Protein AF-0000000084367483 (afdb_homodimer)

Organism: Wickerhamomyces anomalus (strain ATCC 58044 / CBS 1984 / NCYC 433 / NRRL Y-366-8) (NCBI:txid683960)

Foldseek 3Di:
DDLVVVVQLQVQLVVCCCVVPNQFWKWKWKAFPVGRTSDIDIPNDDDPVQVQVQQQQQQQCQVVVAFLQVVLVVCVVVVHDCVNVVHDCSRHDSAGFKGFDDDPPGRVHGGMIIGMDRDGRVVNNVSNVVSND/DDLVVVVQLQVQLVVCCCVVPNQFWKWKWKAFPVGRTSDIDIPNDDDPVQVQVQQQQQQQCQVVVAFLQVVLVVCVVVVHDCVNVVHDCSRHDSAGFKGFDDDPPGRVHGGMIIGMDRDHRVVNNVSNVVSND

Solvent-accessible surface area (backbone atoms only — not comparable to full-atom values): 13568 Å² total; per-residue (Å²): 134,49,34,63,52,43,44,53,42,49,52,4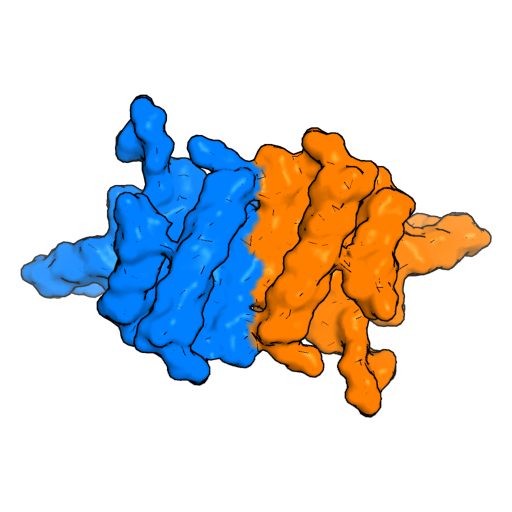6,31,50,50,50,43,53,70,76,42,65,91,45,36,33,38,41,37,31,30,34,73,89,65,50,70,37,25,32,41,36,38,70,55,87,55,74,66,52,57,54,49,45,48,13,16,42,44,29,15,66,74,65,74,36,31,7,34,60,53,25,50,53,32,54,75,70,73,48,54,55,65,77,70,71,41,56,73,90,49,32,50,50,53,24,8,13,34,64,36,59,40,91,94,39,72,90,43,68,54,28,31,39,29,26,39,71,59,56,34,71,55,16,31,48,42,45,50,62,43,74,102,133,48,32,63,52,44,45,54,42,48,51,47,31,48,49,48,43,55,71,75,42,64,91,44,38,33,40,40,38,32,29,35,73,87,65,50,71,38,25,32,41,37,38,70,54,86,56,74,66,51,59,54,51,46,48,13,17,42,44,29,15,67,75,66,74,35,30,6,35,59,53,24,51,52,30,52,74,69,74,48,54,56,65,78,71,72,40,57,73,89,49,34,48,48,52,24,8,12,35,64,36,58,40,90,93,40,71,89,43,68,53,28,31,42,29,27,40,71,61,56,35,70,57,16,31,49,44,45,51,62,44,74,102

Radius of gyration: 19.31 Å; Cα contacts (8 Å, |Δi|>4): 585; chains: 2; bounding box: 48×61×49 Å

pLDDT: mean 95.66, std 3.51, range [83.81, 98.88]

InterPro domains:
  IPR005624 Corrinoid adenosyltransferase PduO/GlcC-like [PF03928] (1-133)
  IPR010371 YBR137W-like [PTHR28255] (1-129)
  IPR038084 Corrinoid adenosyltransferase PduO/GlcC-like superfamily [G3DSA:3.30.450.150] (1-133)
  IPR038084 Corrinoid adenosyltransferase PduO/GlcC-like superfamily [SSF143744] (1-133)

Secondary structure (DSSP, 8-state):
--HHHHHHHHHHHHHHHHHHSTT--EEEEEEETTS-EEEEEEES---HHHHHHHHHHHHHHHHHTS-HHHHHHHHHHTT--TGGGT--TTT---SS-EEEE--TT-TTS--EEEEEESS-HHHHHHHHHHHH-/--HHHHHHHHHHHHHHHHHHSTT--EEEEEEETTS-EEEEEEES---HHHHHHHHHHHHHHHHHTS-HHHHHHHHHHTT--TGGGT--TTT---SS-EEEE--TT-TTS--EEEEEESS-HHHHHHHHHHHH-

Nearest PDB structures (foldseek):
  4clc-assembly1_D-2  TM=9.481E-01  e=5.138E-13  Saccharomyces cerevisiae
  4clc-assembly1_C-2  TM=9.482E-01  e=5.498E-13  Saccharomyces cerevisiae
  4clc-assembly1_E-2  TM=9.392E-01  e=3.918E-13  Saccharomyces cerevisiae
  4clc-assembly1_A-2  TM=9.469E-01  e=4.807E-12  Saccharomyces cerevisiae
  4clc-assembly1_B-2  TM=9.319E-01  e=6.304E-12  Saccharomyces cerevisiae

Structure (mmCIF, N/CA/C/O backbone):
data_AF-0000000084367483-model_v1
#
loop_
_entity.id
_entity.type
_entity.pdbx_description
1 polymer 'Uncharacterized protein'
#
loop_
_atom_site.group_PDB
_atom_site.id
_atom_site.type_symbol
_atom_site.label_atom_id
_atom_site.label_alt_id
_atom_site.label_comp_id
_atom_site.label_asym_id
_atom_site.label_entity_id
_atom_site.label_seq_id
_atom_site.pdbx_PDB_ins_code
_atom_site.Cartn_x
_atom_site.Cartn_y
_atom_site.Cartn_z
_atom_site.occupancy
_atom_site.B_iso_or_equiv
_atom_site.auth_seq_id
_atom_site.auth_comp_id
_atom_site.auth_asym_id
_atom_site.auth_atom_id
_atom_site.pdbx_PDB_model_num
ATOM 1 N N . PHE A 1 1 ? -15.945 7.816 -5.352 1 91.69 1 PHE A N 1
ATOM 2 C CA . PHE A 1 1 ? -14.57 7.434 -5.047 1 91.69 1 PHE A CA 1
ATOM 3 C C . PHE A 1 1 ? -14.312 5.984 -5.441 1 91.69 1 PHE A C 1
ATOM 5 O O . PHE A 1 1 ? -15.055 5.086 -5.051 1 91.69 1 PHE A O 1
ATOM 12 N N . SER A 1 2 ? -13.359 5.762 -6.32 1 94.56 2 SER A N 1
ATOM 13 C CA . SER A 1 2 ? -13.039 4.457 -6.887 1 94.56 2 SER A CA 1
ATOM 14 C C . SER A 1 2 ? -11.547 4.156 -6.789 1 94.56 2 SER A C 1
ATOM 16 O O . SER A 1 2 ? -10.758 5.027 -6.418 1 94.56 2 SER A O 1
ATOM 18 N N . CYS A 1 3 ? -11.18 2.908 -7.125 1 96.88 3 CYS A N 1
ATOM 19 C CA . CYS A 1 3 ? -9.773 2.523 -7.18 1 96.88 3 CYS A CA 1
ATOM 20 C C . CYS A 1 3 ? -9.016 3.385 -8.18 1 96.88 3 CYS A C 1
ATOM 22 O O . CYS A 1 3 ? -7.867 3.76 -7.938 1 96.88 3 CYS A O 1
ATOM 24 N N . ASP A 1 4 ? -9.688 3.682 -9.242 1 96.88 4 ASP A N 1
ATOM 25 C CA . ASP A 1 4 ? -9.062 4.527 -10.258 1 96.88 4 ASP A CA 1
ATOM 26 C C . ASP A 1 4 ? -8.812 5.934 -9.719 1 96.88 4 ASP A C 1
ATOM 28 O O . ASP A 1 4 ? -7.758 6.52 -9.969 1 96.88 4 ASP A O 1
ATOM 32 N N . THR A 1 5 ? -9.82 6.465 -9 1 96.62 5 THR A N 1
ATOM 33 C CA . THR A 1 5 ? -9.656 7.781 -8.398 1 96.62 5 THR A CA 1
ATOM 34 C C . THR A 1 5 ? -8.508 7.781 -7.395 1 96.62 5 THR A C 1
ATOM 36 O O . THR A 1 5 ? -7.715 8.719 -7.355 1 96.62 5 THR A O 1
ATOM 39 N N . ALA A 1 6 ? -8.445 6.73 -6.613 1 98 6 ALA A N 1
ATOM 40 C CA . ALA A 1 6 ? -7.359 6.617 -5.641 1 98 6 ALA A CA 1
ATOM 41 C C . ALA A 1 6 ? -6 6.617 -6.332 1 98 6 ALA A C 1
ATOM 43 O O . ALA A 1 6 ? -5.059 7.266 -5.867 1 98 6 ALA A O 1
ATOM 44 N N . PHE A 1 7 ? -5.918 5.914 -7.445 1 98.62 7 PHE A N 1
ATOM 45 C CA . PHE A 1 7 ? -4.668 5.82 -8.195 1 98.62 7 PHE A CA 1
ATOM 46 C C . PHE A 1 7 ? -4.262 7.184 -8.742 1 98.62 7 PHE A C 1
ATOM 48 O O . PHE A 1 7 ? -3.123 7.617 -8.562 1 98.62 7 PHE A O 1
ATOM 55 N N . LYS A 1 8 ? -5.176 7.871 -9.336 1 98.31 8 LYS A N 1
ATOM 56 C CA . LYS A 1 8 ? -4.906 9.188 -9.906 1 98.31 8 LYS A CA 1
ATOM 57 C C . LYS A 1 8 ? -4.52 10.188 -8.82 1 98.31 8 LYS A C 1
ATOM 59 O O . LYS A 1 8 ? -3.588 10.977 -8.992 1 98.31 8 LYS A O 1
ATOM 64 N N . LEU A 1 9 ? -5.262 10.156 -7.746 1 98.19 9 LEU A N 1
ATOM 65 C CA . LEU A 1 9 ? -4.984 11.031 -6.617 1 98.19 9 LEU A CA 1
ATOM 66 C C . LEU A 1 9 ? -3.592 10.766 -6.051 1 98.19 9 LEU A C 1
ATOM 68 O O . LEU A 1 9 ? -2.842 11.695 -5.766 1 98.19 9 LEU A O 1
ATOM 72 N N . GLY A 1 10 ? -3.26 9.477 -5.832 1 98.69 10 GLY A N 1
ATOM 73 C CA . GLY A 1 10 ? -1.942 9.109 -5.344 1 98.69 10 GLY A CA 1
ATOM 74 C C . GLY A 1 10 ? -0.816 9.562 -6.254 1 98.69 10 GLY A C 1
ATOM 75 O O . GLY A 1 10 ? 0.212 10.047 -5.781 1 98.69 10 GLY A O 1
ATOM 76 N N . LEU A 1 11 ? -1.038 9.391 -7.582 1 98.75 11 LEU A N 1
ATOM 77 C CA . LEU A 1 11 ? -0.034 9.828 -8.547 1 98.75 11 LEU A CA 1
ATOM 78 C C . LEU A 1 11 ? 0.151 11.344 -8.484 1 98.75 11 LEU A C 1
ATOM 80 O O . LEU A 1 11 ? 1.271 11.836 -8.625 1 98.75 11 LEU A O 1
ATOM 84 N N . LYS A 1 12 ? -0.947 12.008 -8.336 1 98.69 12 LYS A N 1
ATOM 85 C CA . LYS A 1 12 ? -0.872 13.461 -8.211 1 98.69 12 LYS A CA 1
ATOM 86 C C . LYS A 1 12 ? -0.048 13.867 -6.992 1 98.69 12 LYS A C 1
ATOM 88 O O . LYS A 1 12 ? 0.831 14.727 -7.086 1 98.69 12 LYS A O 1
ATOM 93 N N . ALA A 1 13 ? -0.311 13.281 -5.855 1 98.81 13 ALA A N 1
ATOM 94 C CA . ALA A 1 13 ? 0.45 13.562 -4.641 1 98.81 13 ALA A CA 1
ATOM 95 C C . ALA A 1 13 ? 1.928 13.234 -4.828 1 98.81 13 ALA A C 1
ATOM 97 O O . ALA A 1 13 ? 2.799 13.984 -4.379 1 98.81 13 ALA A O 1
ATOM 98 N N . ARG A 1 14 ? 2.154 12.078 -5.465 1 98.81 14 ARG A N 1
ATOM 99 C CA . ARG A 1 14 ? 3.533 11.672 -5.727 1 98.81 14 ARG A CA 1
ATOM 100 C C . ARG A 1 14 ? 4.258 12.711 -6.578 1 98.81 14 ARG A C 1
ATOM 102 O O . ARG A 1 14 ? 5.406 13.055 -6.297 1 98.81 14 ARG A O 1
ATOM 109 N N . GLU A 1 15 ? 3.586 13.18 -7.574 1 98.56 15 GLU A N 1
ATOM 110 C CA . GLU A 1 15 ? 4.172 14.18 -8.461 1 98.56 15 GLU A CA 1
ATOM 111 C C . GLU A 1 15 ? 4.516 15.461 -7.691 1 98.56 15 GLU A C 1
ATOM 113 O O . GLU A 1 15 ? 5.578 16.047 -7.895 1 98.56 15 GLU A O 1
ATOM 118 N N . ILE A 1 16 ? 3.645 15.914 -6.84 1 98.69 16 ILE A N 1
ATOM 119 C CA . ILE A 1 16 ? 3.885 17.094 -6.02 1 98.69 16 ILE A CA 1
ATOM 120 C C . ILE A 1 16 ? 5.113 16.875 -5.141 1 98.69 16 ILE A C 1
ATOM 122 O O . ILE A 1 16 ? 5.992 17.734 -5.059 1 98.69 16 ILE A O 1
ATOM 126 N N . ALA A 1 17 ? 5.152 15.703 -4.508 1 98.62 17 ALA A N 1
ATOM 127 C CA . ALA A 1 17 ? 6.281 15.383 -3.637 1 98.62 17 ALA A CA 1
ATOM 128 C C . ALA A 1 17 ? 7.594 15.383 -4.418 1 98.62 17 ALA A C 1
ATOM 130 O O . ALA A 1 17 ? 8.594 15.93 -3.951 1 98.62 17 ALA A O 1
ATOM 131 N N . GLU A 1 18 ? 7.547 14.789 -5.586 1 98 18 GLU A N 1
ATOM 132 C CA . GLU A 1 18 ? 8.742 14.688 -6.418 1 98 18 GLU A CA 1
ATOM 133 C C . GLU A 1 18 ? 9.227 16.062 -6.871 1 98 18 GLU A C 1
ATOM 135 O O . GLU A 1 18 ? 10.43 16.312 -6.93 1 98 18 GLU A O 1
ATOM 140 N N . THR A 1 19 ? 8.32 16.906 -7.215 1 98.31 19 THR A N 1
ATOM 141 C CA . THR A 1 19 ? 8.641 18.203 -7.789 1 98.31 19 THR A CA 1
ATOM 142 C C . THR A 1 19 ? 9.039 19.203 -6.699 1 98.31 19 THR A C 1
ATOM 144 O O . THR A 1 19 ? 10.023 19.922 -6.848 1 98.31 19 THR A O 1
ATOM 147 N N . GLU A 1 20 ? 8.391 19.219 -5.578 1 98.25 20 GLU A N 1
ATOM 148 C CA . GLU A 1 20 ? 8.57 20.266 -4.582 1 98.25 20 GLU A CA 1
ATOM 149 C C . GLU A 1 20 ? 9.547 19.828 -3.49 1 98.25 20 GLU A C 1
ATOM 151 O O . GLU A 1 20 ? 10.117 20.672 -2.795 1 98.25 20 GLU A O 1
ATOM 156 N N . PHE A 1 21 ? 9.695 18.578 -3.273 1 97.88 21 PHE A N 1
ATOM 157 C CA . PHE A 1 21 ? 10.594 18.062 -2.244 1 97.88 21 PHE A CA 1
ATOM 158 C C . PHE A 1 21 ? 11.531 17.016 -2.82 1 97.88 21 PHE A C 1
ATOM 160 O O . PHE A 1 21 ? 11.57 15.883 -2.332 1 97.88 21 PHE A O 1
ATOM 167 N N . PRO A 1 22 ? 12.305 17.453 -3.811 1 96.44 22 PRO A N 1
ATOM 168 C CA . PRO A 1 22 ? 13.18 16.484 -4.492 1 96.44 22 PRO A CA 1
ATOM 169 C C . PRO A 1 22 ? 14.18 15.828 -3.545 1 96.44 22 PRO A C 1
ATOM 171 O O . PRO A 1 22 ? 14.719 16.484 -2.656 1 96.44 22 PRO A O 1
ATOM 174 N N . SER A 1 23 ? 14.383 14.539 -3.623 1 96.5 23 SER A N 1
ATOM 175 C CA . SER A 1 23 ? 15.383 13.719 -2.951 1 96.5 23 SER A CA 1
ATOM 176 C C . SER A 1 23 ? 15.008 13.469 -1.495 1 96.5 23 SER A C 1
ATOM 178 O O . SER A 1 23 ? 15.82 12.961 -0.718 1 96.5 23 SER A O 1
ATOM 180 N N . ARG A 1 24 ? 13.773 13.914 -1.12 1 97.62 24 ARG A N 1
ATOM 181 C CA . ARG A 1 24 ? 13.336 13.68 0.251 1 97.62 24 ARG A CA 1
ATOM 182 C C . ARG A 1 24 ? 12.523 12.391 0.352 1 97.62 24 ARG A C 1
ATOM 184 O O . ARG A 1 24 ? 11.727 12.078 -0.535 1 97.62 24 ARG A O 1
ATOM 191 N N . PRO A 1 25 ? 12.758 11.641 1.413 1 98.06 25 PRO A N 1
ATOM 192 C CA . PRO A 1 25 ? 11.906 10.469 1.621 1 98.06 25 PRO A CA 1
ATOM 193 C C . PRO A 1 25 ? 10.453 10.836 1.898 1 98.06 25 PRO A C 1
ATOM 195 O O . PRO A 1 25 ? 10.172 11.648 2.777 1 98.06 25 PRO A O 1
ATOM 198 N N . VAL A 1 26 ? 9.516 10.242 1.111 1 98.5 26 VAL A N 1
ATOM 199 C CA . VAL A 1 26 ? 8.094 10.5 1.28 1 98.5 26 VAL A CA 1
ATOM 200 C C . VAL A 1 26 ? 7.305 9.211 1.083 1 98.5 26 VAL A C 1
ATOM 202 O O . VAL A 1 26 ? 7.547 8.469 0.125 1 98.5 26 VAL A O 1
ATOM 205 N N . VAL A 1 27 ? 6.438 8.922 2.008 1 98.69 27 VAL A N 1
ATOM 206 C CA . VAL A 1 27 ? 5.477 7.836 1.866 1 98.69 27 VAL A CA 1
ATOM 207 C C . VAL A 1 27 ? 4.086 8.406 1.595 1 98.69 27 VAL A C 1
ATOM 209 O O . VAL A 1 27 ? 3.645 9.328 2.279 1 98.69 27 VAL A O 1
ATOM 212 N N . ILE A 1 28 ? 3.412 7.91 0.559 1 98.88 28 ILE A N 1
ATOM 213 C CA . ILE A 1 28 ? 2.037 8.281 0.251 1 98.88 28 ILE A CA 1
ATOM 214 C C . ILE A 1 28 ? 1.146 7.043 0.281 1 98.88 28 ILE A C 1
ATOM 216 O O . ILE A 1 28 ? 1.43 6.051 -0.393 1 98.88 28 ILE A O 1
ATOM 220 N N . ASP A 1 29 ? 0.136 7.148 1.027 1 98.88 29 ASP A N 1
ATOM 221 C CA . ASP A 1 29 ? -0.747 6.016 1.284 1 98.88 29 ASP A CA 1
ATOM 222 C C . ASP A 1 29 ? -2.213 6.426 1.187 1 98.88 29 ASP A C 1
ATOM 224 O O . ASP A 1 29 ? -2.6 7.488 1.679 1 98.88 29 ASP A O 1
ATOM 228 N N . ILE A 1 30 ? -2.992 5.656 0.49 1 98.75 30 ILE A N 1
ATOM 229 C CA . ILE A 1 30 ? -4.438 5.852 0.495 1 98.75 30 ILE A CA 1
ATOM 230 C C . ILE A 1 30 ? -5.133 4.566 0.936 1 98.75 30 ILE A C 1
ATOM 232 O O . ILE A 1 30 ? -5.055 3.545 0.251 1 98.75 30 ILE A O 1
ATOM 236 N N . THR A 1 31 ? -5.824 4.637 2.033 1 98.12 31 THR A N 1
ATOM 237 C CA . THR A 1 31 ? -6.457 3.471 2.643 1 98.12 31 THR A CA 1
ATOM 238 C C . THR A 1 31 ? -7.918 3.758 2.973 1 98.12 31 THR A C 1
ATOM 240 O O . THR A 1 31 ? -8.242 4.832 3.482 1 98.12 31 THR A O 1
ATOM 243 N N . LEU A 1 32 ? -8.766 2.852 2.596 1 97 32 LEU A N 1
ATOM 244 C CA . LEU A 1 32 ? -10.172 2.941 2.961 1 97 32 LEU A CA 1
ATOM 245 C C . LEU A 1 32 ? -10.352 2.898 4.473 1 97 32 LEU A C 1
ATOM 247 O O . LEU A 1 32 ? -9.531 2.305 5.18 1 97 32 LEU A O 1
ATOM 251 N N . THR A 1 33 ? -11.453 3.455 4.957 1 95.19 33 THR A N 1
ATOM 252 C CA . THR A 1 33 ? -11.75 3.406 6.383 1 95.19 33 THR A CA 1
ATOM 253 C C . THR A 1 33 ? -11.961 1.966 6.844 1 95.19 33 THR A C 1
ATOM 255 O O . THR A 1 33 ? -11.859 1.668 8.031 1 95.19 33 THR A O 1
ATOM 258 N N . THR A 1 34 ? -12.188 1.063 5.871 1 92.06 34 THR A N 1
ATOM 259 C CA . THR A 1 34 ? -12.359 -0.351 6.184 1 92.06 34 THR A CA 1
ATOM 260 C C . THR A 1 34 ? -11.008 -1.023 6.422 1 92.06 34 THR A C 1
ATOM 262 O O . THR A 1 34 ? -10.953 -2.162 6.891 1 92.06 34 THR A O 1
ATOM 265 N N . GLY A 1 35 ? -9.922 -0.36 6.012 1 94.25 35 GLY A N 1
ATOM 266 C CA . GLY A 1 35 ? -8.602 -0.907 6.273 1 94.25 35 GLY A CA 1
ATOM 267 C C . GLY A 1 35 ? -7.875 -1.344 5.016 1 94.25 35 GLY A C 1
ATOM 268 O O . GLY A 1 35 ? -6.668 -1.592 5.039 1 94.25 35 GLY A O 1
ATOM 269 N N . ALA A 1 36 ? -8.586 -1.389 3.9 1 95.62 36 ALA A N 1
ATOM 270 C CA . ALA A 1 36 ? -7.969 -1.841 2.658 1 95.62 36 ALA A CA 1
ATOM 271 C C . ALA A 1 36 ? -7.172 -0.716 2 1 95.62 36 ALA A C 1
ATOM 273 O O . ALA A 1 36 ? -7.715 0.359 1.73 1 95.62 36 ALA A O 1
ATOM 274 N N . THR A 1 37 ? -5.93 -0.99 1.748 1 97.62 37 THR A N 1
ATOM 275 C CA . THR A 1 37 ? -5.074 0.005 1.108 1 97.62 37 THR A CA 1
ATOM 276 C C . THR A 1 37 ? -5.254 -0.024 -0.407 1 97.62 37 THR A C 1
ATOM 278 O O . THR A 1 37 ? -5.113 -1.077 -1.034 1 97.62 37 THR A O 1
ATOM 281 N N . LEU A 1 38 ? -5.52 1.136 -0.997 1 98.38 38 LEU A N 1
ATOM 282 C CA . LEU A 1 38 ? -5.785 1.229 -2.428 1 98.38 38 LEU A CA 1
ATOM 283 C C . LEU A 1 38 ? -4.543 1.689 -3.184 1 98.38 38 LEU A C 1
ATOM 285 O O . LEU A 1 38 ? -4.395 1.402 -4.375 1 98.38 38 LEU A O 1
ATOM 289 N N . PHE A 1 39 ? -3.66 2.455 -2.479 1 98.75 39 PHE A N 1
ATOM 290 C CA . PHE A 1 39 ? -2.496 3.045 -3.127 1 98.75 39 PHE A CA 1
ATOM 291 C C . PHE A 1 39 ? -1.359 3.238 -2.131 1 98.75 39 PHE A C 1
ATOM 293 O O . PHE A 1 39 ? -1.589 3.65 -0.991 1 98.75 39 PHE A O 1
ATOM 300 N N . ARG A 1 40 ? -0.214 2.957 -2.559 1 98.75 40 ARG A N 1
ATOM 301 C CA . ARG A 1 40 ? 1.013 3.219 -1.812 1 98.75 40 ARG A CA 1
ATOM 302 C C . ARG A 1 40 ? 2.18 3.488 -2.756 1 98.75 40 ARG A C 1
ATOM 304 O O . ARG A 1 40 ? 2.367 2.771 -3.74 1 98.75 40 ARG A O 1
ATOM 311 N N . THR A 1 41 ? 2.871 4.461 -2.451 1 98.81 41 THR A N 1
ATOM 312 C CA . THR A 1 41 ? 4.164 4.68 -3.09 1 98.81 41 THR A CA 1
ATOM 313 C C . THR A 1 41 ? 5.156 5.297 -2.107 1 98.81 41 THR A C 1
ATOM 315 O O . THR A 1 41 ? 4.754 5.934 -1.129 1 98.81 41 THR A O 1
ATOM 318 N N . VAL A 1 42 ? 6.375 5.086 -2.348 1 98.62 42 VAL A N 1
ATOM 319 C CA . VAL A 1 42 ? 7.457 5.633 -1.53 1 98.62 42 VAL A CA 1
ATOM 320 C C . VAL A 1 42 ? 8.508 6.277 -2.43 1 98.62 42 VAL A C 1
ATOM 322 O O . VAL A 1 42 ? 8.906 5.703 -3.445 1 98.62 42 VAL A O 1
ATOM 325 N N . LEU A 1 43 ? 8.898 7.469 -2.121 1 98.38 43 LEU A N 1
ATOM 326 C CA . LEU A 1 43 ? 9.992 8.164 -2.797 1 98.38 43 LEU A CA 1
ATOM 327 C C . LEU A 1 43 ? 11.281 8.086 -1.984 1 98.38 43 LEU A C 1
ATOM 329 O O . LEU A 1 43 ? 11.266 8.305 -0.771 1 98.38 43 LEU A O 1
ATOM 333 N N . ASN A 1 44 ? 12.367 7.684 -2.6 1 97.12 44 ASN A N 1
ATOM 334 C CA . ASN A 1 44 ? 13.75 7.742 -2.145 1 97.12 44 ASN A CA 1
ATOM 335 C C . ASN A 1 44 ? 14.039 6.676 -1.091 1 97.12 44 ASN A C 1
ATOM 337 O O . ASN A 1 44 ? 14.68 5.664 -1.384 1 97.12 44 ASN A O 1
ATOM 341 N N . GLU A 1 45 ? 13.461 6.809 0.18 1 94.69 45 GLU A N 1
ATOM 342 C CA . GLU A 1 45 ? 13.766 5.82 1.21 1 94.69 45 GLU A CA 1
ATOM 343 C C . GLU A 1 45 ? 12.578 5.617 2.148 1 94.69 45 GLU A C 1
ATOM 345 O O . GLU A 1 45 ? 11.75 6.516 2.309 1 94.69 45 GLU A O 1
ATOM 350 N N . ILE A 1 46 ? 12.555 4.363 2.672 1 92.75 46 ILE A N 1
ATOM 351 C CA . ILE A 1 46 ? 11.547 4.094 3.689 1 92.75 46 ILE A CA 1
ATOM 352 C C . ILE A 1 46 ? 12.203 3.447 4.906 1 92.75 46 ILE A C 1
ATOM 354 O O . ILE A 1 46 ? 13.102 2.615 4.77 1 92.75 46 ILE A O 1
ATOM 358 N N . GLN A 1 47 ? 11.789 3.865 6.066 1 90.81 47 GLN A N 1
ATOM 359 C CA . GLN A 1 47 ? 12.148 3.227 7.328 1 90.81 47 GLN A CA 1
ATOM 360 C C . GLN A 1 47 ? 10.938 2.537 7.953 1 90.81 47 GLN A C 1
ATOM 362 O O . GLN A 1 47 ? 9.797 2.943 7.727 1 90.81 47 GLN A O 1
ATOM 367 N N . PRO A 1 48 ? 11.188 1.503 8.734 1 88.19 48 PRO A N 1
ATOM 368 C CA . PRO A 1 48 ? 10.078 0.815 9.398 1 88.19 48 PRO A CA 1
ATOM 369 C C . PRO A 1 48 ? 9.188 1.766 10.188 1 88.19 48 PRO A C 1
ATOM 371 O O . PRO A 1 48 ? 7.969 1.572 10.25 1 88.19 48 PRO A O 1
ATOM 374 N N . ASP A 1 49 ? 9.758 2.793 10.734 1 92.38 49 ASP A N 1
ATOM 375 C CA . ASP A 1 49 ? 9.008 3.732 11.555 1 92.38 49 ASP A CA 1
ATOM 376 C C . ASP A 1 49 ? 7.973 4.488 10.727 1 92.38 49 ASP A C 1
ATOM 378 O O . ASP A 1 49 ? 6.961 4.949 11.258 1 92.38 49 ASP A O 1
ATOM 382 N N . ASN A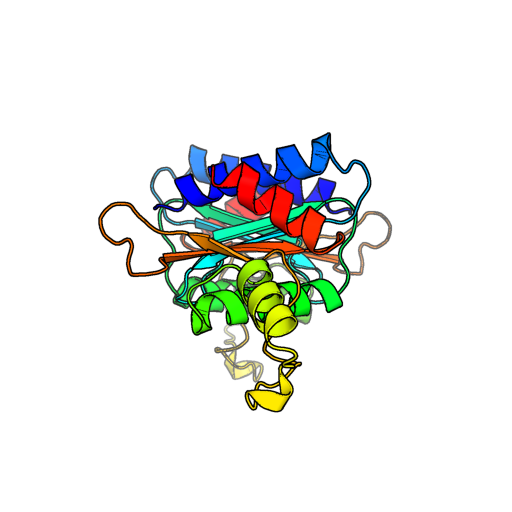 1 50 ? 8.203 4.594 9.422 1 93.62 50 ASN A N 1
ATOM 383 C CA . ASN A 1 50 ? 7.25 5.285 8.562 1 93.62 50 ASN A CA 1
ATOM 384 C C . ASN A 1 50 ? 5.902 4.566 8.531 1 93.62 50 ASN A C 1
ATOM 386 O O . ASN A 1 50 ? 4.859 5.211 8.406 1 93.62 50 ASN A O 1
ATOM 390 N N . GLU A 1 51 ? 5.984 3.252 8.609 1 95.31 51 GLU A N 1
ATOM 391 C CA . GLU A 1 51 ? 4.742 2.49 8.648 1 95.31 51 GLU A CA 1
ATOM 392 C C . GLU A 1 51 ? 3.891 2.873 9.852 1 95.31 51 GLU A C 1
ATOM 394 O O . GLU A 1 51 ? 2.674 3.023 9.742 1 95.31 51 GLU A O 1
ATOM 399 N N . GLU A 1 52 ? 4.523 3.061 10.977 1 96.38 52 GLU A N 1
ATOM 400 C CA . GLU A 1 52 ? 3.818 3.418 12.203 1 96.38 52 GLU A CA 1
ATOM 401 C C . GLU A 1 52 ? 3.238 4.824 12.117 1 96.38 52 GLU A C 1
ATOM 403 O O . GLU A 1 52 ? 2.111 5.066 12.555 1 96.38 52 GLU A O 1
ATOM 408 N N . TRP A 1 53 ? 4.008 5.711 11.547 1 96.81 53 TRP A N 1
ATOM 409 C CA . TRP A 1 53 ? 3.535 7.082 11.391 1 96.81 53 TRP A CA 1
ATOM 410 C C . TRP A 1 53 ? 2.309 7.137 10.492 1 96.81 53 TRP A C 1
ATOM 412 O O . TRP A 1 53 ? 1.342 7.844 10.789 1 96.81 53 TRP A O 1
ATOM 422 N N . VAL A 1 54 ? 2.377 6.418 9.383 1 98.12 54 VAL A N 1
ATOM 423 C CA . VAL A 1 54 ? 1.244 6.375 8.469 1 98.12 54 VAL A CA 1
ATOM 424 C C . VAL A 1 54 ? 0.004 5.867 9.195 1 98.12 54 VAL A C 1
ATOM 426 O O . VAL A 1 54 ? -1.072 6.457 9.094 1 98.12 54 VAL A O 1
ATOM 429 N N . LYS A 1 55 ? 0.193 4.867 9.969 1 97.94 55 LYS A N 1
ATOM 430 C CA . LYS A 1 55 ? -0.915 4.289 10.719 1 97.94 55 LYS A CA 1
ATOM 431 C C . LYS A 1 55 ? -1.476 5.285 11.727 1 97.94 55 LYS A C 1
ATOM 433 O O . LYS A 1 55 ? -2.691 5.457 11.828 1 97.94 55 LYS A O 1
ATOM 438 N N . MET A 1 56 ? -0.602 5.914 12.484 1 98.31 56 MET A N 1
ATOM 439 C CA . MET A 1 56 ? -1.032 6.848 13.523 1 98.31 56 MET A CA 1
ATOM 440 C C . MET A 1 56 ? -1.792 8.023 12.922 1 98.31 56 MET A C 1
ATOM 442 O O . MET A 1 56 ? -2.828 8.438 13.445 1 98.31 56 MET A O 1
ATOM 446 N N . LYS A 1 57 ? -1.281 8.523 11.812 1 98.5 57 LYS A N 1
ATOM 447 C CA . LYS A 1 57 ? -1.96 9.617 11.133 1 98.5 57 LYS A CA 1
ATOM 448 C C . LYS A 1 57 ? -3.334 9.188 10.625 1 98.5 57 LYS A C 1
ATOM 450 O O . LYS A 1 57 ? -4.316 9.914 10.797 1 98.5 57 LYS A O 1
ATOM 455 N N . ARG A 1 58 ? -3.391 8.07 10.047 1 98.62 58 ARG A N 1
ATOM 456 C CA . ARG A 1 58 ? -4.652 7.535 9.539 1 98.62 58 ARG A CA 1
ATOM 457 C C . ARG A 1 58 ? -5.656 7.34 10.672 1 98.62 58 ARG A C 1
ATOM 459 O O . ARG A 1 58 ? -6.82 7.73 10.547 1 98.62 58 ARG A O 1
ATOM 466 N N . ASN A 1 59 ? -5.18 6.734 11.781 1 98.31 59 ASN A N 1
ATOM 467 C CA . ASN A 1 59 ? -6.043 6.508 12.93 1 98.31 59 ASN A CA 1
ATOM 468 C C . ASN A 1 59 ? -6.629 7.812 13.461 1 98.31 59 ASN A C 1
ATOM 470 O O . ASN A 1 59 ? -7.812 7.875 13.805 1 98.31 59 ASN A O 1
ATOM 474 N N . THR A 1 60 ? -5.812 8.82 13.547 1 98.12 60 THR A N 1
ATOM 475 C CA . THR A 1 60 ? -6.25 10.125 14.031 1 98.12 60 THR A CA 1
ATOM 476 C C . THR A 1 60 ? -7.355 10.688 13.133 1 98.12 60 THR A C 1
ATOM 478 O O . THR A 1 60 ? -8.383 11.148 13.625 1 98.12 60 THR A O 1
ATOM 481 N N . VAL A 1 61 ? -7.203 10.547 11.828 1 98.12 61 VAL A N 1
ATOM 482 C CA . VAL A 1 61 ? -8.164 11.07 10.867 1 98.12 61 VAL A CA 1
ATOM 483 C C . VAL A 1 61 ? -9.492 10.328 11.016 1 98.12 61 VAL A C 1
ATOM 485 O O . VAL A 1 61 ? -10.555 10.953 11.055 1 98.12 61 VAL A O 1
ATOM 488 N N . ILE A 1 62 ? -9.391 9.039 11.109 1 97.12 62 ILE A N 1
ATOM 489 C CA . ILE A 1 62 ? -10.594 8.219 11.172 1 97.12 62 ILE A CA 1
ATOM 490 C C . ILE A 1 62 ? -11.352 8.508 12.461 1 97.12 62 ILE A C 1
ATOM 492 O O . ILE A 1 62 ? -12.57 8.695 12.453 1 97.12 62 ILE A O 1
ATOM 496 N N . ARG A 1 63 ? -10.641 8.57 13.523 1 96.06 63 ARG A N 1
ATOM 497 C CA . ARG A 1 63 ? -11.305 8.695 14.82 1 96.06 63 ARG A CA 1
ATOM 498 C C . ARG A 1 63 ? -11.914 10.078 14.992 1 96.06 63 ARG A C 1
ATOM 500 O O . ARG A 1 63 ? -12.992 10.219 15.578 1 96.06 63 ARG A O 1
ATOM 507 N N . PHE A 1 64 ? -11.273 11.125 14.484 1 95 64 PHE A N 1
ATOM 508 C CA . PHE A 1 64 ? -11.68 12.484 14.836 1 95 64 PHE A CA 1
ATOM 509 C C . PHE A 1 64 ? -12.281 13.195 13.633 1 95 64 PHE A C 1
ATOM 511 O O . PHE A 1 64 ? -12.617 14.383 13.711 1 95 64 PHE A O 1
ATOM 518 N N . ASN A 1 65 ? -12.352 12.5 12.508 1 94.88 65 ASN A N 1
ATOM 519 C CA . ASN A 1 65 ? -13.016 12.992 11.312 1 94.88 65 ASN A CA 1
ATOM 520 C C . ASN A 1 65 ? -12.445 14.336 10.867 1 94.88 65 ASN A C 1
ATOM 522 O O . ASN A 1 65 ? -13.203 15.25 10.539 1 94.88 65 ASN A O 1
ATOM 526 N N . ALA A 1 66 ? -11.141 14.461 10.938 1 95.19 66 ALA A N 1
ATOM 527 C CA . ALA A 1 66 ? -10.375 15.648 10.555 1 95.19 66 ALA A CA 1
ATOM 528 C C . ALA A 1 66 ? -8.953 15.289 10.164 1 95.19 66 ALA A C 1
ATOM 530 O O . ALA A 1 66 ? -8.461 14.211 10.523 1 95.19 66 ALA A O 1
ATOM 531 N N . SER A 1 67 ? -8.352 16.234 9.383 1 97.56 67 SER A N 1
ATOM 532 C CA . SER A 1 67 ? -6.93 16 9.141 1 97.56 67 SER A CA 1
ATOM 533 C C . SER A 1 67 ? -6.145 15.945 10.445 1 97.56 67 SER A C 1
ATOM 535 O O . SER A 1 67 ? -6.508 16.609 11.422 1 97.56 67 SER A O 1
ATOM 537 N N . SER A 1 68 ? -5.105 15.203 10.445 1 97.62 68 SER A N 1
ATOM 538 C CA . SER A 1 68 ? -4.312 15.07 11.664 1 97.62 68 SER A CA 1
ATOM 539 C C . SER A 1 68 ? -3.688 16.406 12.062 1 97.62 68 SER A C 1
ATOM 541 O O . SER A 1 68 ? -3.543 16.688 13.25 1 97.62 68 SER A O 1
ATOM 543 N N . TYR A 1 69 ? -3.342 17.234 11.07 1 96.62 69 TYR A N 1
ATOM 544 C CA . TYR A 1 69 ? -2.783 18.547 11.344 1 96.62 69 TYR A CA 1
ATOM 545 C C . TYR A 1 69 ? -3.797 19.438 12.055 1 96.62 69 TYR A C 1
ATOM 547 O O . TYR A 1 69 ? -3.469 20.078 13.055 1 96.62 69 TYR A O 1
ATOM 555 N N . ARG A 1 70 ? -4.984 19.5 11.523 1 95.56 70 ARG A N 1
ATOM 556 C CA . ARG A 1 70 ? -6.043 20.312 12.133 1 95.56 70 ARG A CA 1
ATOM 557 C C . ARG A 1 70 ? -6.301 19.875 13.57 1 95.56 70 ARG A C 1
ATOM 559 O O . ARG A 1 70 ? -6.445 20.703 14.469 1 95.56 70 ARG A O 1
ATOM 566 N N . PHE A 1 71 ? -6.41 18.578 13.711 1 95.8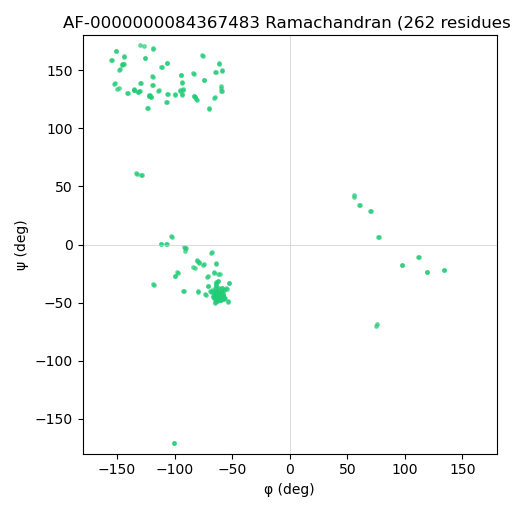8 71 PHE A N 1
ATOM 567 C CA . PHE A 1 71 ? -6.574 18.016 15.047 1 95.88 71 PHE A CA 1
ATOM 568 C C . PHE A 1 71 ? -5.461 18.5 15.969 1 95.88 71 PHE A C 1
ATOM 570 O O . PHE A 1 71 ? -5.727 18.969 17.078 1 95.88 71 PHE A O 1
ATOM 577 N N . GLY A 1 72 ? -4.195 18.406 15.555 1 95.06 72 GLY A N 1
ATOM 578 C CA . GLY A 1 72 ? -3.059 18.844 16.344 1 95.06 72 GLY A CA 1
ATOM 579 C C . GLY A 1 72 ? -3.1 20.328 16.672 1 95.06 72 GLY A C 1
ATOM 580 O O . GLY A 1 72 ? -2.812 20.719 17.812 1 95.06 72 GLY A O 1
ATOM 581 N N . GLN A 1 73 ? -3.447 21.109 15.703 1 95.12 73 GLN A N 1
ATOM 582 C CA . GLN A 1 73 ? -3.514 22.547 15.898 1 95.12 73 GLN A CA 1
ATOM 583 C C . GLN A 1 73 ? -4.586 22.906 16.922 1 95.12 73 GLN A C 1
ATOM 585 O O . GLN A 1 73 ? -4.391 23.812 17.734 1 95.12 73 GLN A O 1
ATOM 590 N N . ARG A 1 74 ? -5.684 22.25 16.844 1 93.62 74 ARG A N 1
ATOM 591 C CA . ARG A 1 74 ? -6.75 22.484 17.812 1 93.62 74 ARG A CA 1
ATOM 592 C C . ARG A 1 74 ? -6.277 22.156 19.219 1 93.62 74 ARG A C 1
ATOM 594 O O . ARG A 1 74 ? -6.547 22.922 20.156 1 93.62 74 ARG A O 1
ATOM 601 N N . PHE A 1 75 ? -5.602 21.078 19.344 1 91.75 75 PHE A N 1
ATOM 602 C CA . PHE A 1 75 ? -5.074 20.656 20.641 1 91.75 75 PHE A CA 1
ATOM 603 C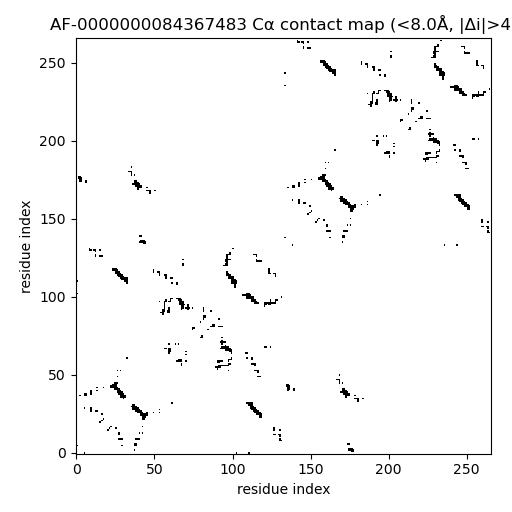 C . PHE A 1 75 ? -4.07 21.672 21.172 1 91.75 75 PHE A C 1
ATOM 605 O O . PHE A 1 75 ? -4.105 22.031 22.344 1 91.75 75 PHE A O 1
ATOM 612 N N . LYS A 1 76 ? -3.205 22.078 20.312 1 91.81 76 LYS A N 1
ATOM 613 C CA . LYS A 1 76 ? -2.195 23.062 20.688 1 91.81 76 LYS A CA 1
ATOM 614 C C . LYS A 1 76 ? -2.842 24.359 21.188 1 91.81 76 LYS A C 1
ATOM 616 O O . LYS A 1 76 ? -2.43 24.906 22.203 1 91.81 76 LYS A O 1
ATOM 621 N N . LYS A 1 77 ? -3.797 24.766 20.531 1 94.56 77 LYS A N 1
ATOM 622 C CA . LYS A 1 77 ? -4.496 26 20.891 1 94.56 77 LYS A CA 1
ATOM 623 C C . LYS A 1 77 ? -5.133 25.875 22.281 1 94.56 77 LYS A C 1
ATOM 625 O O . LYS A 1 77 ? -5.207 26.859 23.016 1 94.56 77 LYS A O 1
ATOM 630 N N . LEU A 1 78 ? -5.523 24.734 22.625 1 93.06 78 LEU A N 1
ATOM 631 C CA . LEU A 1 78 ? -6.199 24.5 23.891 1 93.06 78 LEU A CA 1
ATOM 632 C C . LEU A 1 78 ? -5.203 24.141 24.984 1 93.06 78 LEU A C 1
ATOM 634 O O . LEU A 1 78 ? -5.59 23.875 26.125 1 93.06 78 LEU A O 1
ATOM 638 N N . GLY A 1 79 ? -3.896 23.984 24.609 1 92.44 79 GLY A N 1
ATOM 639 C CA . GLY A 1 79 ? -2.863 23.594 25.547 1 92.44 79 GLY A CA 1
ATOM 640 C C . GLY A 1 79 ? -2.982 22.156 26 1 92.44 79 GLY A C 1
ATOM 641 O O . GLY A 1 79 ? -2.666 21.828 27.141 1 92.44 79 GLY A O 1
ATOM 642 N N . ARG A 1 80 ? -3.545 21.359 25.109 1 91.06 80 ARG A N 1
ATOM 643 C CA . ARG A 1 80 ? -3.779 19.969 25.453 1 91.06 80 ARG A CA 1
ATOM 644 C C . ARG A 1 80 ? -2.799 19.047 24.719 1 91.06 80 ARG A C 1
ATOM 646 O O . ARG A 1 80 ? -2.268 19.406 23.672 1 91.06 80 ARG A O 1
ATOM 653 N N . THR A 1 81 ? -2.623 17.891 25.344 1 88.75 81 THR A N 1
ATOM 654 C CA . THR A 1 81 ? -1.826 16.812 24.766 1 88.75 81 THR A CA 1
ATOM 655 C C . THR A 1 81 ? -2.676 15.57 24.547 1 88.75 81 THR A C 1
ATOM 657 O O . THR A 1 81 ? -3.836 15.523 24.953 1 88.75 81 THR A O 1
ATOM 660 N N . LEU A 1 82 ? -2.145 14.617 23.812 1 90.19 82 LEU A N 1
ATOM 661 C CA . LEU A 1 82 ? -2.836 13.352 23.625 1 90.19 82 LEU A CA 1
ATOM 662 C C . LEU A 1 82 ? -3.195 12.711 24.969 1 90.19 82 LEU A C 1
ATOM 664 O O . LEU A 1 82 ? -4.262 12.117 25.109 1 90.19 82 LEU A O 1
ATOM 668 N N . LYS A 1 83 ? -2.283 12.852 25.922 1 87.81 83 LYS A N 1
ATOM 669 C CA . LYS A 1 83 ? -2.498 12.281 27.25 1 87.81 83 LYS A CA 1
ATOM 670 C C . LYS A 1 83 ? -3.734 12.883 27.906 1 87.81 83 LYS A C 1
ATOM 672 O O . LYS A 1 83 ? -4.492 12.18 28.578 1 87.81 83 LYS A O 1
ATOM 677 N N . ASP A 1 84 ? -3.943 14.07 27.734 1 87.75 84 ASP A N 1
ATOM 678 C CA . ASP A 1 84 ? -5.09 14.758 28.312 1 87.75 84 ASP A CA 1
ATOM 679 C C . ASP A 1 84 ? -6.402 14.164 27.812 1 87.75 84 ASP A C 1
ATOM 681 O O . ASP A 1 84 ? -7.41 14.18 28.516 1 87.75 84 ASP A O 1
ATOM 685 N N . LYS A 1 85 ? -6.391 13.57 26.672 1 89.44 85 LYS A N 1
ATOM 686 C CA . LYS A 1 85 ? -7.574 12.969 26.078 1 89.44 85 LYS A CA 1
ATOM 687 C C . LYS A 1 85 ? -7.562 11.453 26.234 1 89.44 85 LYS A C 1
ATOM 689 O O . LYS A 1 85 ? -8.367 10.75 25.609 1 89.44 85 LYS A O 1
ATOM 694 N N . ALA A 1 86 ? -6.594 10.992 26.969 1 93 86 ALA A N 1
ATOM 695 C CA . ALA A 1 86 ? -6.438 9.562 27.219 1 93 86 ALA A CA 1
ATOM 696 C C . ALA A 1 86 ? -6.223 8.797 25.906 1 93 86 ALA A C 1
ATOM 698 O O . ALA A 1 86 ? -6.75 7.695 25.734 1 93 86 ALA A O 1
ATOM 699 N N . LEU A 1 87 ? -5.543 9.5 25.031 1 93.81 87 LEU A N 1
ATOM 700 C CA . LEU A 1 87 ? -5.215 8.859 23.766 1 93.81 87 LEU A CA 1
ATOM 701 C C . LEU A 1 87 ? -3.816 8.25 23.812 1 93.81 87 LEU A C 1
ATOM 703 O O . LEU A 1 87 ? -2.859 8.914 24.219 1 93.81 87 LEU A O 1
ATOM 707 N N . ASP A 1 88 ? -3.734 7.051 23.375 1 96 88 ASP A N 1
ATOM 708 C CA . ASP A 1 88 ? -2.463 6.336 23.297 1 96 88 ASP A CA 1
ATOM 709 C C . ASP A 1 88 ? -1.571 6.918 22.203 1 96 88 ASP A C 1
ATOM 711 O O . ASP A 1 88 ? -1.929 6.887 21.016 1 96 88 ASP A O 1
ATOM 715 N N . PRO A 1 89 ? -0.422 7.453 22.578 1 94.38 89 PRO A N 1
ATOM 716 C CA . PRO A 1 89 ? 0.45 8.094 21.594 1 94.38 89 PRO A CA 1
ATOM 717 C C . PRO A 1 89 ? 1.069 7.102 20.609 1 94.38 89 PRO A C 1
ATOM 719 O O . PRO A 1 89 ? 1.726 7.508 19.656 1 94.38 89 PRO A O 1
ATOM 722 N N . THR A 1 90 ? 0.899 5.801 20.812 1 95.31 90 THR A N 1
ATOM 723 C CA . THR A 1 90 ? 1.354 4.789 19.859 1 95.31 90 THR A CA 1
ATOM 724 C C . THR A 1 90 ? 0.261 4.469 18.844 1 95.31 90 THR A C 1
ATOM 726 O O . THR A 1 90 ? 0.499 3.742 17.875 1 95.31 90 THR A O 1
ATOM 729 N N . VAL A 1 91 ? -0.864 5.062 19.016 1 97.62 91 VAL A N 1
ATOM 730 C CA . VAL A 1 91 ? -2.01 4.781 18.156 1 97.62 91 VAL A CA 1
ATOM 731 C C . VAL A 1 91 ? -2.412 6.047 17.406 1 97.62 91 VAL A C 1
ATOM 733 O O . VAL A 1 91 ? -2.834 5.984 16.25 1 97.62 91 VAL A O 1
ATOM 736 N N . TYR A 1 92 ? -2.254 7.18 18.078 1 97.81 92 TYR A N 1
ATOM 737 C CA . TYR A 1 92 ? -2.697 8.453 17.516 1 97.81 92 TYR A CA 1
ATOM 738 C C . TYR A 1 92 ? -1.562 9.469 17.5 1 97.81 92 TYR A C 1
ATOM 740 O O . TYR A 1 92 ? -0.596 9.336 18.266 1 97.81 92 TYR A O 1
ATOM 748 N N . THR A 1 93 ? -1.673 10.5 16.703 1 97.56 93 THR A N 1
ATOM 749 C CA . THR A 1 93 ? -0.665 11.555 16.625 1 97.56 93 THR A CA 1
ATOM 750 C C . THR A 1 93 ? -1.318 12.914 16.406 1 97.56 93 THR A C 1
ATOM 752 O O . THR A 1 93 ? -2.465 12.992 15.953 1 97.56 93 THR A O 1
ATOM 755 N N . VAL A 1 94 ? -0.578 13.945 16.688 1 95.94 94 VAL A N 1
ATOM 756 C CA . VAL A 1 94 ? -1.025 15.312 16.422 1 95.94 94 VAL A CA 1
ATOM 757 C C . VAL A 1 94 ? -0.269 15.883 15.234 1 95.94 94 VAL A C 1
ATOM 759 O O . VAL A 1 94 ? -0.499 17.031 14.836 1 95.94 94 VAL A O 1
ATOM 762 N N . TYR A 1 95 ? 0.619 15.133 14.617 1 96.38 95 TYR A N 1
ATOM 763 C CA . TYR A 1 95 ? 1.422 15.625 13.5 1 96.38 95 TYR A CA 1
ATOM 764 C C . TYR A 1 95 ? 0.661 15.5 12.18 1 96.38 95 TYR A C 1
ATOM 766 O O . TYR A 1 95 ? -0.1 14.547 11.984 1 96.38 95 TYR A O 1
ATOM 774 N N . GLY A 1 96 ? 0.901 16.406 11.305 1 97.12 96 GLY A N 1
ATOM 775 C CA . GLY A 1 96 ? 0.173 16.484 10.055 1 97.12 96 GLY A CA 1
ATOM 776 C C . GLY A 1 96 ? 0.593 15.445 9.039 1 97.12 96 GLY A C 1
ATOM 777 O O . GLY A 1 96 ? 1.684 14.875 9.141 1 97.12 96 GLY A O 1
ATOM 778 N N . GLY A 1 97 ? -0.382 15.32 8.047 1 98.38 97 GLY A N 1
ATOM 779 C CA . GLY A 1 97 ? -0.085 14.43 6.938 1 98.38 97 GLY A CA 1
ATOM 780 C C . GLY A 1 97 ? -1.234 13.5 6.594 1 98.38 97 GLY A C 1
ATOM 781 O O . GLY A 1 97 ? -1.27 12.93 5.504 1 98.38 97 GLY A O 1
ATOM 782 N N . GLY A 1 98 ? -2.121 13.281 7.523 1 98.5 98 GLY A N 1
ATOM 783 C CA . GLY A 1 98 ? -3.34 12.547 7.242 1 98.5 98 GLY A CA 1
ATOM 784 C C . GLY A 1 98 ? -4.508 13.438 6.867 1 98.5 98 GLY A C 1
ATOM 785 O O . GLY A 1 98 ? -4.75 14.453 7.523 1 98.5 98 GLY A O 1
ATOM 786 N N . PHE A 1 99 ? -5.242 13.102 5.801 1 97.94 99 PHE A N 1
ATOM 787 C CA . PHE A 1 99 ? -6.352 13.898 5.293 1 97.94 99 PHE A CA 1
ATOM 788 C C . PHE A 1 99 ? -7.543 13.008 4.953 1 97.94 99 PHE A C 1
ATOM 790 O O . PHE A 1 99 ? -7.395 11.992 4.273 1 97.94 99 PHE A O 1
ATOM 797 N N . PRO A 1 100 ? -8.711 13.414 5.387 1 96.69 100 PRO A N 1
ATOM 798 C CA . PRO A 1 100 ? -9.891 12.625 5.031 1 96.69 100 PR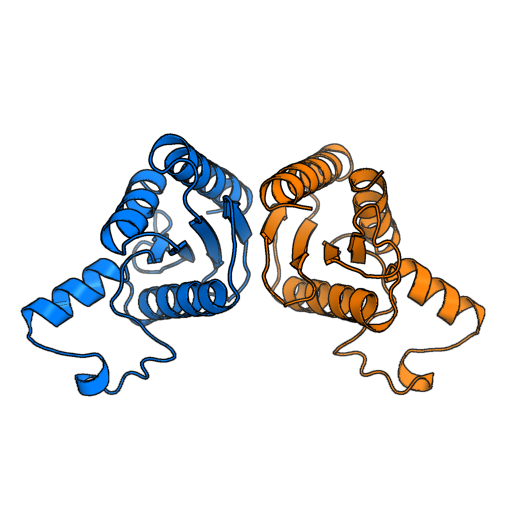O A CA 1
ATOM 799 C C . PRO A 1 100 ? -10.312 12.812 3.576 1 96.69 100 PRO A C 1
ATOM 801 O O . PRO A 1 100 ? -10.188 13.914 3.029 1 96.69 100 PRO A O 1
ATOM 804 N N . ILE A 1 101 ? -10.719 11.812 2.977 1 95.88 101 ILE A N 1
ATOM 805 C CA . ILE A 1 101 ? -11.344 11.844 1.656 1 95.88 101 ILE A CA 1
ATOM 806 C C . ILE A 1 101 ? -12.844 11.602 1.787 1 95.88 101 ILE A C 1
ATOM 808 O O . ILE A 1 101 ? -13.266 10.562 2.314 1 95.88 101 ILE A O 1
ATOM 812 N N . ARG A 1 102 ? -13.57 12.539 1.294 1 93.12 102 ARG A N 1
ATOM 813 C CA . ARG A 1 102 ? -15.031 12.461 1.331 1 93.12 102 ARG A CA 1
ATOM 814 C C . ARG A 1 102 ? -15.609 12.477 -0.078 1 93.12 102 ARG A C 1
ATOM 816 O O . ARG A 1 102 ? -15.055 13.102 -0.981 1 93.12 102 ARG A O 1
ATOM 823 N N . VAL A 1 103 ? -16.656 11.75 -0.237 1 88.94 103 VAL A N 1
ATOM 824 C CA . VAL A 1 103 ? -17.344 11.711 -1.522 1 88.94 103 VAL A CA 1
ATOM 825 C C . VAL A 1 103 ? -18.484 12.719 -1.525 1 88.94 103 VAL A C 1
ATOM 827 O O . VAL A 1 103 ? -19.125 12.938 -0.495 1 88.94 103 VAL A O 1
ATOM 830 N N . GLU A 1 104 ? -18.625 13.219 -2.674 1 86.81 104 GLU A N 1
ATOM 831 C CA . GLU A 1 104 ? -19.734 14.141 -2.807 1 86.81 104 GLU A CA 1
ATOM 832 C C . GLU A 1 104 ? -21.062 13.453 -2.475 1 86.81 104 GLU A C 1
ATOM 834 O 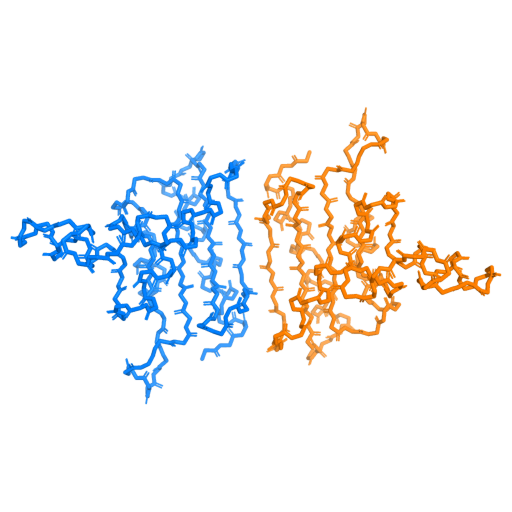O . GLU A 1 104 ? -21.312 12.328 -2.9 1 86.81 104 GLU A O 1
ATOM 839 N N . GLY A 1 105 ? -21.891 14.039 -1.665 1 87.62 105 GLY A N 1
ATOM 840 C CA . GLY A 1 105 ? -23.172 13.477 -1.253 1 87.62 105 GLY A CA 1
ATOM 841 C C . GLY A 1 105 ? -23.109 12.781 0.093 1 87.62 105 GLY A C 1
ATOM 842 O O . GLY A 1 105 ? -24.141 12.414 0.656 1 87.62 105 GLY A O 1
ATOM 843 N N . SER A 1 106 ? -21.953 12.508 0.448 1 84.12 106 SER A N 1
ATOM 844 C CA . SER A 1 106 ? -21.75 11.914 1.764 1 84.12 106 SER A CA 1
ATOM 845 C C . SER A 1 106 ? -20.609 12.602 2.516 1 84.12 106 SER A C 1
ATOM 847 O O . SER A 1 106 ? -19.703 11.938 3.012 1 84.12 106 SER A O 1
ATOM 849 N N . LYS A 1 107 ? -20.844 13.773 2.707 1 84.31 107 LYS A N 1
ATOM 850 C CA . LYS A 1 107 ? -19.766 14.594 3.234 1 84.31 107 LYS A CA 1
ATOM 851 C C . LYS A 1 107 ? -19.547 14.328 4.723 1 84.31 107 LYS A C 1
ATOM 853 O O . LYS A 1 107 ? -18.484 14.648 5.266 1 84.31 107 LYS A O 1
ATOM 858 N N . ASP A 1 108 ? -20.5 13.742 5.316 1 86.19 108 ASP A N 1
ATOM 859 C CA . ASP A 1 108 ? -20.422 13.516 6.754 1 86.19 108 ASP A CA 1
ATOM 860 C C . ASP A 1 108 ? -19.562 12.297 7.07 1 86.19 108 ASP A C 1
ATOM 862 O O . ASP A 1 108 ? -19.141 12.102 8.211 1 86.19 108 ASP A O 1
ATOM 866 N N . PHE A 1 109 ? -19.266 11.508 6.027 1 89.75 109 PHE A N 1
ATOM 867 C CA . PHE A 1 109 ? -18.547 10.266 6.258 1 89.75 109 PHE A CA 1
ATOM 868 C C . PHE A 1 109 ? -17.219 10.266 5.508 1 89.75 109 PHE A C 1
ATOM 870 O O . PHE A 1 109 ? -17.141 10.734 4.367 1 89.75 109 PHE A O 1
ATOM 877 N N . ILE A 1 110 ? -16.203 9.805 6.191 1 94.44 110 ILE A N 1
ATOM 878 C CA . ILE A 1 110 ? -14.906 9.609 5.562 1 94.44 110 ILE A CA 1
ATOM 879 C C . ILE A 1 110 ? -14.891 8.266 4.832 1 94.44 110 ILE A C 1
ATOM 881 O O . ILE A 1 110 ? -15.242 7.234 5.41 1 94.44 110 ILE A O 1
ATOM 885 N N . THR A 1 111 ? -14.539 8.328 3.594 1 95.44 111 THR A N 1
ATOM 886 C CA . THR A 1 111 ? -14.469 7.102 2.805 1 95.44 111 THR A CA 1
ATOM 887 C C . THR A 1 111 ? -13.062 6.512 2.848 1 95.44 111 THR A C 1
ATOM 889 O O . THR A 1 111 ? -12.898 5.293 2.957 1 95.44 111 THR A O 1
ATOM 892 N N . ALA A 1 112 ? -12.102 7.359 2.779 1 97.38 112 ALA A N 1
ATOM 893 C CA . ALA A 1 112 ? -10.695 6.973 2.779 1 97.38 112 ALA A CA 1
ATOM 894 C C . ALA A 1 112 ? -9.828 8.062 3.396 1 97.38 112 ALA A C 1
ATOM 896 O O . ALA A 1 112 ? -10.32 9.156 3.711 1 97.38 112 ALA A O 1
ATOM 897 N N . VAL A 1 113 ? -8.625 7.691 3.676 1 98.38 113 VAL A N 1
ATOM 898 C CA . VAL A 1 113 ? -7.629 8.633 4.168 1 98.38 113 VAL A CA 1
ATOM 899 C C . VAL A 1 113 ? -6.418 8.641 3.238 1 98.38 113 VAL A C 1
ATOM 901 O O . VAL A 1 113 ? -5.898 7.578 2.879 1 98.38 113 VAL A O 1
ATOM 904 N N . ILE A 1 114 ? -6.016 9.789 2.783 1 98.75 114 ILE A N 1
ATOM 905 C CA . ILE A 1 114 ? -4.695 9.922 2.178 1 98.75 114 ILE A CA 1
ATOM 906 C C . ILE A 1 114 ? -3.688 10.367 3.232 1 98.75 114 ILE A C 1
ATOM 908 O O . ILE A 1 114 ? -3.938 11.32 3.973 1 98.75 114 ILE A O 1
ATOM 912 N N . THR A 1 115 ? -2.625 9.688 3.316 1 98.88 115 THR A N 1
ATOM 913 C CA . THR A 1 115 ? -1.586 9.984 4.297 1 98.88 115 THR A CA 1
ATOM 914 C C . THR A 1 115 ? -0.251 10.25 3.607 1 98.88 115 THR A C 1
ATOM 916 O O . THR A 1 115 ? 0.155 9.5 2.717 1 98.88 115 THR A O 1
ATOM 919 N N . VAL A 1 116 ? 0.327 11.289 3.93 1 98.75 116 VAL A N 1
ATOM 920 C CA . VAL A 1 116 ? 1.688 11.633 3.533 1 98.75 116 VAL A CA 1
ATOM 921 C C . VAL A 1 116 ? 2.592 11.672 4.766 1 98.75 116 VAL A C 1
ATOM 923 O O . VAL A 1 116 ? 2.232 12.266 5.785 1 98.75 116 VAL A O 1
ATOM 926 N N . SER A 1 117 ? 3.691 11.055 4.656 1 98.44 117 SER A N 1
ATOM 927 C CA . SER A 1 117 ? 4.617 10.992 5.785 1 98.44 117 SER A CA 1
ATOM 928 C C . SER A 1 117 ? 6.066 11.047 5.312 1 98.44 117 SER A C 1
ATOM 930 O O . SER A 1 117 ? 6.367 10.688 4.172 1 98.44 117 SER A O 1
ATOM 932 N N . GLY A 1 118 ? 6.988 11.508 6.223 1 97.38 118 GLY A N 1
ATOM 933 C CA . GLY A 1 118 ? 8.414 11.492 5.941 1 97.38 118 GLY A CA 1
ATOM 934 C C . GLY A 1 118 ? 9.047 12.875 5.965 1 97.38 118 GLY A C 1
ATOM 935 O O . GLY A 1 118 ? 10.266 13.008 6.062 1 97.38 118 GLY A O 1
ATOM 936 N N . LEU A 1 119 ? 8.258 13.953 5.742 1 97.69 119 LEU A N 1
ATOM 937 C CA . LEU A 1 119 ? 8.711 15.344 5.789 1 97.69 119 LEU A CA 1
ATOM 938 C C . LEU A 1 119 ? 8.32 15.992 7.117 1 97.69 119 LEU A C 1
ATOM 940 O O . LEU A 1 119 ? 7.906 15.305 8.047 1 97.69 119 LEU A O 1
ATOM 944 N N . LYS A 1 120 ? 8.508 17.281 7.215 1 96.81 120 LYS A N 1
ATOM 945 C CA . LYS A 1 120 ? 7.914 18.016 8.336 1 96.81 120 LYS A CA 1
ATOM 946 C C . LYS A 1 120 ? 6.391 17.969 8.273 1 96.81 120 LYS A C 1
ATOM 948 O O . LYS A 1 120 ? 5.809 17.922 7.188 1 96.81 120 LYS A O 1
ATOM 953 N N . ASP A 1 121 ? 5.773 17.984 9.414 1 95.75 121 ASP A N 1
ATOM 954 C CA . ASP A 1 121 ? 4.336 17.734 9.469 1 95.75 121 ASP A CA 1
ATOM 955 C C . ASP A 1 121 ? 3.572 18.734 8.594 1 95.75 121 ASP A C 1
ATOM 957 O O . ASP A 1 121 ? 2.639 18.359 7.887 1 95.75 121 ASP A O 1
ATOM 961 N N . HIS A 1 122 ? 4.035 20.062 8.586 1 95.88 122 HIS A N 1
ATOM 962 C CA . HIS A 1 122 ? 3.322 21.031 7.77 1 95.88 122 HIS A CA 1
ATOM 963 C C . HIS A 1 122 ? 3.57 20.797 6.285 1 95.88 122 HIS A C 1
ATOM 965 O O . HIS A 1 122 ? 2.715 21.109 5.449 1 95.88 122 HIS A O 1
ATOM 971 N N . GLU A 1 123 ? 4.707 20.234 5.902 1 98.06 123 GLU A N 1
ATOM 972 C CA . GLU A 1 123 ? 5.012 19.891 4.516 1 98.06 123 GLU A CA 1
ATOM 973 C C . GLU A 1 123 ? 4.207 18.672 4.059 1 98.06 123 GLU A C 1
ATOM 975 O O . GLU A 1 123 ? 3.688 18.656 2.939 1 98.06 123 GLU A O 1
ATOM 980 N N . ASP A 1 124 ? 4.133 17.672 4.93 1 98.31 124 ASP A N 1
ATOM 981 C CA . ASP A 1 124 ? 3.264 16.531 4.66 1 98.31 124 ASP A CA 1
ATOM 982 C C . ASP A 1 124 ? 1.825 16.984 4.422 1 98.31 124 ASP A C 1
ATOM 984 O O . ASP A 1 124 ? 1.178 16.547 3.473 1 98.31 124 ASP A O 1
ATOM 988 N N . HIS A 1 125 ? 1.388 17.859 5.305 1 97.81 125 HIS A N 1
ATOM 989 C CA . HIS A 1 125 ? 0.031 18.375 5.195 1 97.81 125 HIS A CA 1
ATOM 990 C C . HIS A 1 125 ? -0.17 19.125 3.877 1 97.81 125 HIS A C 1
ATOM 992 O O . HIS A 1 125 ? -1.203 18.953 3.223 1 97.81 125 HIS A O 1
ATOM 998 N N . TYR A 1 126 ? 0.789 19.891 3.504 1 97.5 126 TYR A N 1
ATOM 999 C CA . TYR A 1 126 ? 0.735 20.672 2.275 1 97.5 126 TYR A CA 1
ATOM 1000 C C . TYR A 1 126 ? 0.518 19.766 1.063 1 97.5 126 TYR A C 1
ATOM 1002 O O . TYR A 1 126 ? -0.343 20.047 0.225 1 97.5 126 TYR A O 1
ATOM 1010 N N . ILE A 1 127 ? 1.233 18.672 0.945 1 98.12 127 ILE A N 1
ATOM 1011 C CA . ILE A 1 127 ? 1.133 17.766 -0.183 1 98.12 127 ILE A CA 1
ATOM 1012 C C . ILE A 1 127 ? -0.269 17.156 -0.235 1 98.12 127 ILE A C 1
ATOM 1014 O O . ILE A 1 127 ? -0.9 17.125 -1.294 1 98.12 127 ILE A O 1
ATOM 1018 N N . GLY A 1 128 ? -0.756 16.641 0.93 1 97.44 128 GLY A N 1
ATOM 1019 C CA . GLY A 1 128 ? -2.096 16.078 0.992 1 97.44 128 GLY A CA 1
ATOM 1020 C C . GLY A 1 128 ? -3.176 17.062 0.59 1 97.44 128 GLY A C 1
ATOM 1021 O O . GLY A 1 128 ? -4.066 16.734 -0.198 1 97.44 128 GLY A O 1
ATOM 1022 N N . GLN A 1 129 ? -3.033 18.281 1.11 1 95.56 129 GLN A N 1
ATOM 1023 C CA . GLN A 1 129 ? -4.004 19.328 0.82 1 95.56 129 GLN A CA 1
ATOM 1024 C C . GLN A 1 129 ? -4.016 19.672 -0.667 1 95.56 129 GLN A C 1
ATOM 1026 O O . GLN A 1 129 ? -5.078 19.75 -1.281 1 95.56 129 GLN A O 1
ATOM 1031 N N . LYS A 1 130 ? -2.871 19.844 -1.267 1 96.88 130 LYS A N 1
ATOM 1032 C CA . LYS A 1 130 ? -2.762 20.203 -2.682 1 96.88 130 LYS A CA 1
ATOM 1033 C C . LYS A 1 130 ? -3.305 19.078 -3.564 1 96.88 130 LYS A C 1
ATOM 1035 O O . LYS A 1 130 ? -3.918 19.344 -4.602 1 96.88 130 LYS A O 1
ATOM 1040 N N . ALA A 1 131 ? -3.07 17.859 -3.164 1 96.81 131 ALA A N 1
ATOM 1041 C CA . ALA A 1 131 ? -3.5 16.719 -3.969 1 96.81 131 ALA A CA 1
ATOM 1042 C C . ALA A 1 131 ? -5.023 16.625 -4.016 1 96.81 131 ALA A C 1
ATOM 1044 O O . ALA A 1 131 ? -5.602 16.312 -5.059 1 96.81 131 ALA A O 1
ATOM 1045 N N . VAL A 1 132 ? -5.676 16.875 -2.889 1 93.75 132 VAL A N 1
ATOM 1046 C CA . VAL A 1 132 ? -7.117 16.672 -2.803 1 93.75 132 VAL A CA 1
ATOM 1047 C C . VAL A 1 132 ? -7.848 17.891 -3.369 1 93.75 132 VAL A C 1
ATOM 1049 O O . VAL A 1 132 ? -9.031 17.812 -3.707 1 93.75 132 VAL A O 1
ATOM 1052 N N . GLU A 1 133 ? -7.129 19.031 -3.438 1 84.88 133 GLU A N 1
ATOM 1053 C CA . GLU A 1 133 ? -7.738 20.234 -4.004 1 84.88 133 GLU A CA 1
ATOM 1054 C C . GLU A 1 133 ? -7.93 20.109 -5.512 1 84.88 133 GLU A C 1
ATOM 1056 O O . GLU A 1 133 ? -8.953 20.516 -6.051 1 84.88 133 GLU A O 1
ATOM 1061 N N . PHE B 1 1 ? 17.984 -2.613 -5.887 1 91.62 1 PHE B N 1
ATOM 1062 C CA . PHE B 1 1 ? 16.531 -2.467 -5.754 1 91.62 1 PHE B CA 1
ATOM 1063 C C . PHE B 1 1 ? 16.188 -1.236 -4.926 1 91.62 1 PHE B C 1
ATOM 1065 O O . PHE B 1 1 ? 16.688 -1.07 -3.812 1 91.62 1 PHE B O 1
ATOM 1072 N N . SER B 1 2 ? 15.484 -0.304 -5.477 1 94.44 2 SER B N 1
ATOM 1073 C CA . SER B 1 2 ? 15.148 0.978 -4.867 1 94.44 2 SER B CA 1
ATOM 1074 C C . SER B 1 2 ? 13.648 1.231 -4.895 1 94.44 2 SER B C 1
ATOM 1076 O O . SER B 1 2 ? 12.898 0.482 -5.523 1 94.44 2 SER B O 1
ATOM 1078 N N . CYS B 1 3 ? 13.219 2.289 -4.195 1 97 3 CYS B N 1
ATOM 1079 C CA . CYS B 1 3 ? 11.82 2.713 -4.23 1 97 3 CYS B CA 1
ATOM 1080 C C . CYS B 1 3 ? 11.383 3.037 -5.656 1 97 3 CYS B C 1
ATOM 1082 O O . CYS B 1 3 ? 10.258 2.73 -6.051 1 97 3 CYS B O 1
ATOM 1084 N N . ASP B 1 4 ? 12.297 3.623 -6.363 1 96.88 4 ASP B N 1
ATOM 1085 C CA . ASP B 1 4 ? 12 3.955 -7.754 1 96.88 4 ASP B CA 1
ATOM 1086 C C . ASP B 1 4 ? 11.797 2.691 -8.586 1 96.88 4 ASP B C 1
ATOM 1088 O O . ASP B 1 4 ? 10.883 2.629 -9.414 1 96.88 4 ASP B O 1
ATOM 1092 N N . THR B 1 5 ? 12.672 1.697 -8.367 1 96.69 5 THR B N 1
ATOM 1093 C CA . THR B 1 5 ? 12.523 0.431 -9.078 1 96.69 5 THR B CA 1
ATOM 1094 C C . THR B 1 5 ? 11.195 -0.236 -8.727 1 96.69 5 THR B C 1
ATOM 1096 O O . THR B 1 5 ? 10.516 -0.767 -9.609 1 96.69 5 THR B O 1
ATOM 1099 N N . ALA B 1 6 ? 10.859 -0.186 -7.457 1 98.06 6 ALA B N 1
ATOM 1100 C CA . ALA B 1 6 ? 9.586 -0.762 -7.023 1 98.06 6 ALA B CA 1
ATOM 1101 C C . ALA B 1 6 ? 8.414 -0.083 -7.723 1 98.06 6 ALA B C 1
ATOM 1103 O O . ALA B 1 6 ? 7.465 -0.749 -8.148 1 98.06 6 ALA B O 1
ATOM 1104 N N . PHE B 1 7 ? 8.492 1.227 -7.844 1 98.69 7 PHE B N 1
ATOM 1105 C CA . PHE B 1 7 ? 7.426 1.997 -8.477 1 98.69 7 PHE B CA 1
ATOM 1106 C C . PHE B 1 7 ? 7.285 1.626 -9.945 1 98.69 7 PHE B C 1
ATOM 1108 O O . PHE B 1 7 ? 6.184 1.342 -10.422 1 98.69 7 PHE B O 1
ATOM 1115 N N . LYS B 1 8 ? 8.375 1.563 -10.641 1 98.31 8 LYS B N 1
ATOM 1116 C CA . LYS B 1 8 ? 8.367 1.223 -12.062 1 98.31 8 LYS B CA 1
ATOM 1117 C C . LYS B 1 8 ? 7.867 -0.202 -12.281 1 98.31 8 LYS B C 1
ATOM 1119 O O . LYS B 1 8 ? 7.078 -0.454 -13.195 1 98.31 8 LYS B O 1
ATOM 1124 N N . LEU B 1 9 ? 8.352 -1.094 -11.461 1 98.25 9 LEU B N 1
ATOM 1125 C CA . LEU B 1 9 ? 7.934 -2.49 -11.539 1 98.25 9 LEU B CA 1
ATOM 1126 C C . LEU B 1 9 ? 6.438 -2.623 -11.289 1 98.25 9 LEU B C 1
ATOM 1128 O O . LEU B 1 9 ? 5.746 -3.346 -12.008 1 98.25 9 LEU B O 1
ATOM 1132 N N . GLY B 1 10 ? 5.934 -1.959 -10.234 1 98.69 10 GLY B N 1
ATOM 1133 C CA . GLY B 1 10 ? 4.512 -1.977 -9.93 1 98.69 10 GLY B CA 1
ATOM 1134 C C . GLY B 1 10 ? 3.654 -1.43 -11.055 1 98.69 10 GLY B C 1
ATOM 1135 O O . GLY B 1 10 ? 2.604 -1.992 -11.375 1 98.69 10 GLY B O 1
ATOM 1136 N N . LEU B 1 11 ? 4.125 -0.316 -11.656 1 98.75 11 LEU B N 1
ATOM 1137 C CA . LEU B 1 11 ? 3.396 0.269 -12.781 1 98.75 11 LEU B CA 1
ATOM 1138 C C . LEU B 1 11 ? 3.363 -0.689 -13.961 1 98.75 11 LEU B C 1
ATOM 1140 O O . LEU B 1 11 ? 2.354 -0.776 -14.672 1 98.75 11 LEU B O 1
ATOM 1144 N N . LYS B 1 12 ? 4.48 -1.334 -14.172 1 98.69 12 LYS B N 1
ATOM 1145 C CA . LYS B 1 12 ? 4.527 -2.32 -15.242 1 98.69 12 LYS B CA 1
ATOM 1146 C C . LYS B 1 12 ? 3.514 -3.436 -15.016 1 98.69 12 LYS B C 1
ATOM 1148 O O . LYS B 1 12 ? 2.766 -3.801 -15.93 1 98.69 12 LYS B O 1
ATOM 1153 N N . ALA B 1 13 ? 3.467 -3.992 -13.828 1 98.81 13 ALA B N 1
ATOM 1154 C CA . ALA B 1 13 ? 2.502 -5.035 -13.492 1 98.81 13 ALA B CA 1
ATOM 1155 C C . ALA B 1 13 ? 1.07 -4.531 -13.656 1 98.81 13 ALA B C 1
ATOM 1157 O O . ALA B 1 13 ? 0.204 -5.254 -14.156 1 98.81 13 ALA B O 1
ATOM 1158 N N . ARG B 1 14 ? 0.855 -3.293 -13.18 1 98.81 14 ARG B N 1
ATOM 1159 C CA . ARG B 1 14 ? -0.472 -2.701 -13.305 1 98.81 14 ARG B CA 1
ATOM 1160 C C . ARG B 1 14 ? -0.894 -2.6 -14.766 1 98.81 14 ARG B C 1
ATOM 1162 O O . ARG B 1 14 ? -2.033 -2.916 -15.109 1 98.81 14 ARG B O 1
ATOM 1169 N N . GLU B 1 15 ? 0.024 -2.18 -15.586 1 98.62 15 GLU B N 1
ATOM 1170 C CA . GLU B 1 15 ? -0.26 -2.049 -17.016 1 98.62 15 GLU B CA 1
ATOM 1171 C C . GLU B 1 15 ? -0.621 -3.396 -17.625 1 98.62 15 GLU B C 1
ATOM 1173 O O . GLU B 1 15 ? -1.557 -3.49 -18.422 1 98.62 15 GLU B O 1
ATOM 1178 N N . ILE B 1 16 ? 0.094 -4.43 -17.297 1 98.69 16 ILE B N 1
ATOM 1179 C CA . ILE B 1 16 ? -0.19 -5.773 -17.781 1 98.69 16 ILE B CA 1
ATOM 1180 C C . ILE B 1 16 ? -1.592 -6.195 -17.344 1 98.69 16 ILE B C 1
ATOM 1182 O O . ILE B 1 16 ? -2.375 -6.699 -18.156 1 98.69 16 ILE B O 1
ATOM 1186 N N . ALA B 1 17 ? -1.884 -5.969 -16.078 1 98.62 17 ALA B N 1
ATOM 1187 C CA . ALA B 1 17 ? -3.195 -6.332 -15.547 1 98.62 17 ALA B CA 1
ATOM 1188 C C . ALA B 1 17 ? -4.309 -5.59 -16.281 1 98.62 17 ALA B C 1
ATOM 1190 O O . ALA B 1 17 ? -5.324 -6.188 -16.641 1 98.62 17 ALA B O 1
ATOM 1191 N N . GLU B 1 18 ? -4.082 -4.32 -16.5 1 98 18 GLU B N 1
ATOM 1192 C CA . GLU B 1 18 ? -5.082 -3.482 -17.156 1 98 18 GLU B CA 1
ATOM 1193 C C . GLU B 1 18 ? -5.312 -3.93 -18.594 1 98 18 GLU B C 1
ATOM 1195 O O . GLU B 1 18 ? -6.445 -3.92 -19.078 1 98 18 GLU B O 1
ATOM 1200 N N . THR B 1 19 ? -4.273 -4.285 -19.281 1 98.31 19 THR B N 1
ATOM 1201 C CA . THR B 1 19 ? -4.328 -4.605 -20.703 1 98.31 19 THR B CA 1
ATOM 1202 C C . THR B 1 19 ? -4.852 -6.023 -20.906 1 98.31 19 THR B C 1
ATOM 1204 O O . THR B 1 19 ? -5.699 -6.254 -21.781 1 98.31 19 THR B O 1
ATOM 1207 N N . GLU B 1 20 ? -4.453 -6.973 -20.109 1 98.25 20 GLU B N 1
ATOM 1208 C CA . GLU B 1 20 ? -4.73 -8.383 -20.391 1 98.25 20 GLU B CA 1
ATOM 1209 C C . GLU B 1 20 ? -5.945 -8.867 -19.609 1 98.25 20 GLU B C 1
ATOM 1211 O O . GLU B 1 20 ? -6.562 -9.875 -19.969 1 98.25 20 GLU B O 1
ATOM 1216 N N . PHE B 1 21 ? -6.273 -8.242 -18.531 1 97.88 21 PHE B N 1
ATOM 1217 C CA . PHE B 1 21 ? -7.414 -8.633 -17.719 1 97.88 21 PHE B CA 1
ATOM 1218 C C . PHE B 1 21 ? -8.312 -7.434 -17.438 1 97.88 21 PHE B C 1
ATOM 1220 O O . PHE B 1 21 ? -8.57 -7.113 -16.266 1 97.88 21 PHE B O 1
ATOM 1227 N N . PRO B 1 22 ? -8.812 -6.855 -18.516 1 96.44 22 PRO B N 1
ATOM 1228 C CA . PRO B 1 22 ? -9.617 -5.641 -18.359 1 96.44 22 PRO B CA 1
ATOM 1229 C C . PRO B 1 22 ? -10.852 -5.863 -17.484 1 96.44 22 PRO B C 1
ATOM 1231 O O . PRO B 1 22 ? -11.508 -6.906 -17.594 1 96.44 22 PRO B O 1
ATOM 1234 N N . SER B 1 23 ? -11.156 -4.996 -16.562 1 96.5 23 SER B N 1
ATOM 1235 C CA . SER B 1 23 ? -12.359 -4.91 -15.742 1 96.5 23 SER B CA 1
ATOM 1236 C C . SER B 1 23 ? -12.328 -5.93 -14.609 1 96.5 23 SER B C 1
ATOM 1238 O O . SER B 1 23 ? -13.328 -6.133 -13.922 1 96.5 23 SER B O 1
ATOM 1240 N N . ARG B 1 24 ? -11.164 -6.621 -14.477 1 97.62 24 ARG B N 1
ATOM 1241 C CA . ARG B 1 24 ? -11.047 -7.594 -13.391 1 97.62 24 ARG B CA 1
ATOM 1242 C C . ARG B 1 24 ? -10.414 -6.957 -12.156 1 97.62 24 ARG B C 1
ATOM 1244 O O . ARG B 1 24 ? -9.484 -6.156 -12.273 1 97.62 24 ARG B O 1
ATOM 1251 N N . PRO B 1 25 ? -10.93 -7.305 -11.008 1 98 25 PRO B N 1
ATOM 1252 C CA . PRO B 1 25 ? -10.273 -6.824 -9.789 1 98 25 PRO B CA 1
ATOM 1253 C C . PRO B 1 25 ? -8.875 -7.414 -9.602 1 98 25 PRO B C 1
ATOM 1255 O O . PRO B 1 25 ? -8.711 -8.633 -9.656 1 98 25 PRO B O 1
ATOM 1258 N N . VAL B 1 26 ? -7.859 -6.535 -9.414 1 98.5 26 VAL B N 1
ATOM 1259 C CA . VAL B 1 26 ? -6.484 -6.973 -9.219 1 98.5 26 VAL B CA 1
ATOM 1260 C C . VAL B 1 26 ? -5.809 -6.098 -8.156 1 98.5 26 VAL B C 1
ATOM 1262 O O . VAL B 1 26 ? -5.918 -4.871 -8.203 1 98.5 26 VAL B O 1
ATOM 1265 N N . VAL B 1 27 ? -5.184 -6.738 -7.211 1 98.69 27 VAL B N 1
ATOM 1266 C CA . VAL B 1 27 ? -4.328 -6.055 -6.246 1 98.69 27 VAL B CA 1
ATOM 1267 C C . VAL B 1 27 ? -2.861 -6.34 -6.559 1 98.69 27 VAL B C 1
ATOM 1269 O O . VAL B 1 27 ? -2.479 -7.488 -6.789 1 98.69 27 VAL B O 1
ATOM 1272 N N . ILE B 1 28 ? -2.045 -5.293 -6.637 1 98.88 28 ILE B N 1
ATOM 1273 C CA . ILE B 1 28 ? -0.604 -5.426 -6.82 1 98.88 28 ILE B CA 1
ATOM 1274 C C . ILE B 1 28 ? 0.128 -4.773 -5.648 1 98.88 28 ILE B C 1
ATOM 1276 O O . ILE B 1 28 ? -0.111 -3.605 -5.332 1 98.88 28 ILE B O 1
ATOM 1280 N N . ASP B 1 29 ? 0.971 -5.527 -5.082 1 98.88 29 ASP B N 1
ATOM 1281 C CA . ASP B 1 29 ? 1.658 -5.117 -3.859 1 98.88 29 ASP B CA 1
ATOM 1282 C C . ASP B 1 29 ? 3.148 -5.445 -3.932 1 98.88 29 ASP B C 1
ATOM 1284 O O . ASP B 1 29 ? 3.529 -6.523 -4.391 1 98.88 29 ASP B O 1
ATOM 1288 N N . ILE B 1 30 ? 3.973 -4.504 -3.568 1 98.75 30 ILE B N 1
ATOM 1289 C CA . ILE B 1 30 ? 5.398 -4.777 -3.42 1 98.75 30 ILE B CA 1
ATOM 1290 C C . ILE B 1 30 ? 5.852 -4.402 -2.012 1 98.75 30 ILE B C 1
ATOM 1292 O O . ILE B 1 30 ? 5.801 -3.229 -1.628 1 98.75 30 ILE B O 1
ATOM 1296 N N . THR B 1 31 ? 6.309 -5.375 -1.28 1 98.12 31 THR B N 1
ATOM 1297 C CA . THR B 1 31 ? 6.676 -5.195 0.121 1 98.12 31 THR B CA 1
ATOM 1298 C C . THR B 1 31 ? 8.055 -5.777 0.395 1 98.12 31 THR B C 1
ATOM 1300 O O . THR B 1 31 ? 8.383 -6.871 -0.078 1 98.12 31 THR B O 1
ATOM 1303 N N . LEU B 1 32 ? 8.867 -4.996 1.053 1 96.94 32 LEU B N 1
ATOM 1304 C CA . LEU B 1 32 ? 10.172 -5.477 1.492 1 96.94 32 LEU B CA 1
ATOM 1305 C C . LEU B 1 32 ? 10.023 -6.645 2.461 1 96.94 32 LEU B C 1
ATOM 1307 O O . LEU B 1 32 ? 9.016 -6.75 3.164 1 96.94 32 LEU B O 1
ATOM 1311 N N . THR B 1 33 ? 11.062 -7.484 2.557 1 95.06 33 THR B N 1
ATOM 1312 C CA . THR B 1 33 ? 11.047 -8.594 3.506 1 95.06 33 THR B CA 1
ATOM 1313 C C . THR B 1 33 ? 11 -8.078 4.941 1 95.06 33 THR B C 1
ATOM 1315 O O . THR B 1 33 ? 10.633 -8.805 5.859 1 95.06 33 THR B O 1
ATOM 1318 N N . THR B 1 34 ? 11.32 -6.777 5.117 1 92 34 THR B N 1
ATOM 1319 C CA . THR B 1 34 ? 11.266 -6.156 6.438 1 92 34 THR B CA 1
ATOM 1320 C C . THR B 1 34 ? 9.836 -5.809 6.82 1 92 34 THR B C 1
ATOM 1322 O O . THR B 1 34 ? 9.555 -5.473 7.973 1 92 34 THR B O 1
ATOM 1325 N N . GLY B 1 35 ? 8.93 -5.805 5.824 1 94.12 35 GLY B N 1
ATOM 1326 C CA . GLY B 1 35 ? 7.531 -5.531 6.117 1 94.12 35 GLY B CA 1
ATOM 1327 C C . GLY B 1 35 ? 7.047 -4.207 5.559 1 94.12 35 GLY B C 1
ATOM 1328 O O . GLY B 1 35 ? 5.844 -3.951 5.504 1 94.12 35 GLY B O 1
ATOM 1329 N N . ALA B 1 36 ? 7.977 -3.373 5.09 1 95.44 36 ALA B N 1
ATOM 1330 C CA . ALA B 1 36 ? 7.594 -2.062 4.578 1 95.44 36 ALA B CA 1
ATOM 1331 C C . ALA B 1 36 ? 7.07 -2.166 3.146 1 95.44 36 ALA B C 1
ATOM 1333 O O . ALA B 1 36 ? 7.758 -2.678 2.262 1 95.44 36 ALA B O 1
ATOM 1334 N N . THR B 1 37 ? 5.879 -1.674 2.967 1 97.62 37 THR B N 1
ATOM 1335 C CA . THR B 1 37 ? 5.281 -1.704 1.637 1 97.62 37 THR B CA 1
ATOM 1336 C C . THR B 1 37 ? 5.766 -0.524 0.799 1 97.62 37 THR B C 1
ATOM 1338 O O . THR B 1 37 ? 5.648 0.63 1.217 1 97.62 37 THR B O 1
ATOM 1341 N N . LEU B 1 38 ? 6.277 -0.806 -0.404 1 98.31 38 LEU B N 1
ATOM 1342 C CA . LEU B 1 38 ? 6.844 0.225 -1.266 1 98.31 38 LEU B CA 1
ATOM 1343 C C . LEU B 1 38 ? 5.844 0.654 -2.332 1 98.31 38 LEU B C 1
ATOM 1345 O O . LEU B 1 38 ? 5.914 1.775 -2.842 1 98.31 38 LEU B O 1
ATOM 1349 N N . PHE B 1 39 ? 4.918 -0.27 -2.697 1 98.75 39 PHE B N 1
ATOM 1350 C CA . PHE B 1 39 ? 3.984 -0.011 -3.785 1 98.75 39 PHE B CA 1
ATOM 1351 C C . PHE B 1 39 ? 2.691 -0.792 -3.584 1 98.75 39 PHE B C 1
ATOM 1353 O O . PHE B 1 39 ? 2.719 -1.958 -3.186 1 98.75 39 PHE B O 1
ATOM 1360 N N . ARG B 1 40 ? 1.626 -0.175 -3.832 1 98.81 40 ARG B N 1
ATOM 1361 C CA . ARG B 1 40 ? 0.303 -0.791 -3.859 1 98.81 40 ARG B CA 1
ATOM 1362 C C . ARG B 1 40 ? -0.602 -0.101 -4.875 1 98.81 40 ARG B C 1
ATOM 1364 O O . ARG B 1 40 ? -0.65 1.129 -4.934 1 98.81 40 ARG B O 1
ATOM 1371 N N . THR B 1 41 ? -1.241 -0.862 -5.602 1 98.81 41 THR B N 1
ATOM 1372 C CA . THR B 1 41 ? -2.342 -0.367 -6.418 1 98.81 41 THR B CA 1
ATOM 1373 C C . THR B 1 41 ? -3.447 -1.413 -6.527 1 98.81 41 THR B C 1
ATOM 1375 O O . THR B 1 41 ? -3.197 -2.609 -6.363 1 98.81 41 THR B O 1
ATOM 1378 N N . VAL B 1 42 ? -4.613 -0.977 -6.762 1 98.62 42 VAL B N 1
ATOM 1379 C CA . VAL B 1 42 ? -5.777 -1.839 -6.934 1 98.62 42 VAL B CA 1
ATOM 1380 C C . VAL B 1 42 ? -6.543 -1.429 -8.188 1 98.62 42 VAL B C 1
ATOM 1382 O O . VAL B 1 42 ? -6.773 -0.24 -8.422 1 98.62 42 VAL B O 1
ATOM 1385 N N . LEU B 1 43 ? -6.871 -2.357 -9.023 1 98.38 43 LEU B N 1
ATOM 1386 C CA . LEU B 1 43 ? -7.719 -2.148 -10.188 1 98.38 43 LEU B CA 1
ATOM 1387 C C . LEU B 1 43 ? -9.148 -2.602 -9.914 1 98.38 43 LEU B C 1
ATOM 1389 O O . LEU B 1 43 ? -9.367 -3.691 -9.375 1 98.38 43 LEU B O 1
ATOM 1393 N N . ASN B 1 44 ? -10.133 -1.762 -10.172 1 97.19 44 ASN B N 1
ATOM 1394 C CA . ASN B 1 44 ? -11.57 -2.01 -10.242 1 97.19 44 ASN B CA 1
ATOM 1395 C C . ASN B 1 44 ? -12.18 -2.154 -8.852 1 97.19 44 ASN B C 1
ATOM 1397 O O . ASN B 1 44 ? -12.875 -1.252 -8.375 1 97.19 44 ASN B O 1
ATOM 1401 N N . GLU B 1 45 ? -11.852 -3.287 -8.078 1 94.62 45 GLU B N 1
ATOM 1402 C CA . GLU B 1 45 ? -12.469 -3.463 -6.766 1 94.62 45 GLU B CA 1
ATOM 1403 C C . GLU B 1 45 ? -11.523 -4.176 -5.805 1 94.62 45 GLU B C 1
ATOM 1405 O O . GLU B 1 45 ? -10.648 -4.934 -6.234 1 94.62 45 GLU B O 1
ATOM 1410 N N . ILE B 1 46 ? -11.742 -3.805 -4.52 1 92.81 46 ILE B N 1
ATOM 1411 C CA . ILE B 1 46 ? -10.992 -4.527 -3.498 1 92.81 46 ILE B CA 1
ATOM 1412 C C . ILE B 1 46 ? -11.953 -5.02 -2.414 1 92.81 46 ILE B C 1
ATOM 1414 O O . ILE B 1 46 ? -12.883 -4.312 -2.035 1 92.81 46 ILE B O 1
ATOM 1418 N N . GLN B 1 47 ? -11.742 -6.223 -1.957 1 91.06 47 GLN B N 1
ATOM 1419 C CA . GLN B 1 47 ? -12.414 -6.785 -0.794 1 91.06 47 GLN B CA 1
ATOM 1420 C C . GLN B 1 47 ? -11.445 -6.977 0.368 1 91.06 47 GLN B C 1
ATOM 1422 O O . GLN B 1 47 ? -10.25 -7.164 0.158 1 91.06 47 GLN B O 1
ATOM 1427 N N . PRO B 1 48 ? -11.969 -6.926 1.569 1 88.56 48 PRO B N 1
ATOM 1428 C CA . PRO B 1 48 ? -11.102 -7.141 2.73 1 88.56 48 PRO B CA 1
ATOM 1429 C C . PRO B 1 48 ? -10.297 -8.438 2.637 1 88.56 48 PRO B C 1
ATOM 1431 O O . PRO B 1 48 ? -9.148 -8.492 3.078 1 88.56 48 PRO B O 1
ATOM 1434 N N . ASP B 1 49 ? -10.867 -9.43 2.033 1 92.56 49 ASP B N 1
ATOM 1435 C CA . ASP B 1 49 ? -10.211 -10.727 1.938 1 92.56 49 ASP B CA 1
ATOM 1436 C C . ASP B 1 49 ? -8.953 -10.648 1.072 1 92.56 49 ASP B C 1
ATOM 1438 O O . ASP B 1 49 ? -8.031 -11.445 1.237 1 92.56 49 ASP B O 1
ATOM 1442 N N . ASN B 1 50 ? -8.891 -9.68 0.186 1 93.81 50 ASN B N 1
ATOM 1443 C CA . ASN B 1 50 ? -7.719 -9.523 -0.663 1 93.81 50 ASN B CA 1
ATOM 1444 C C . ASN B 1 50 ? -6.473 -9.195 0.158 1 93.81 50 ASN B C 1
ATOM 1446 O O . ASN B 1 50 ? -5.367 -9.609 -0.195 1 93.81 50 ASN B O 1
ATOM 1450 N N . GLU B 1 51 ? -6.699 -8.438 1.204 1 95.38 51 GLU B N 1
ATOM 1451 C CA . GLU B 1 51 ? -5.578 -8.125 2.08 1 95.38 51 GLU B CA 1
ATOM 1452 C C . GLU B 1 51 ? -4.961 -9.391 2.67 1 95.38 51 GLU B C 1
ATOM 1454 O O . GLU B 1 51 ? -3.738 -9.516 2.736 1 95.38 51 GLU B O 1
ATOM 1459 N N . GLU B 1 52 ? -5.797 -10.328 3.053 1 96.38 52 GLU B N 1
ATOM 1460 C CA . GLU B 1 52 ? -5.332 -11.57 3.646 1 96.38 52 GLU B CA 1
ATOM 1461 C C . GLU B 1 52 ? -4.602 -12.438 2.617 1 96.38 52 GLU B C 1
ATOM 1463 O O . GLU B 1 52 ? -3.576 -13.047 2.924 1 96.38 52 GLU B O 1
ATOM 1468 N N . TRP B 1 53 ? -5.141 -12.453 1.439 1 96.81 53 TRP B N 1
ATOM 1469 C CA . TRP B 1 53 ? -4.508 -13.227 0.377 1 96.81 53 TRP B CA 1
ATOM 1470 C C . TRP B 1 53 ? -3.117 -12.68 0.062 1 96.81 53 TRP B C 1
ATOM 1472 O O . TRP B 1 53 ? -2.166 -13.453 -0.107 1 96.81 53 TRP B O 1
ATOM 1482 N N . VAL B 1 54 ? -3.023 -11.367 -0.054 1 98.12 54 VAL B N 1
ATOM 1483 C CA . VAL B 1 54 ? -1.735 -10.742 -0.329 1 98.12 54 VAL B CA 1
ATOM 1484 C C . VAL B 1 54 ? -0.734 -11.117 0.76 1 98.12 54 VAL B C 1
ATOM 1486 O O . VAL B 1 54 ? 0.398 -11.508 0.464 1 98.12 54 VAL B O 1
ATOM 1489 N N . LYS B 1 55 ? -1.188 -11.086 1.955 1 97.94 55 LYS B N 1
ATOM 1490 C CA . LYS B 1 55 ? -0.328 -11.422 3.084 1 97.94 55 LYS B CA 1
ATOM 1491 C C . LYS B 1 55 ? 0.112 -12.883 3.021 1 97.94 55 LYS B C 1
ATOM 1493 O O . LYS B 1 55 ? 1.293 -13.188 3.199 1 97.94 55 LYS B O 1
ATOM 1498 N N . MET B 1 56 ? -0.825 -13.781 2.795 1 98.25 56 MET B N 1
ATOM 1499 C CA . MET B 1 56 ? -0.524 -15.203 2.771 1 98.25 56 MET B CA 1
ATOM 1500 C C . MET B 1 56 ? 0.463 -15.539 1.657 1 98.25 56 MET B C 1
ATOM 1502 O O . MET B 1 56 ? 1.406 -16.297 1.864 1 98.25 56 MET B O 1
ATOM 1506 N N . LYS B 1 57 ? 0.259 -14.93 0.513 1 98.5 57 LYS B N 1
ATOM 1507 C CA . LYS B 1 57 ? 1.175 -15.148 -0.603 1 98.5 57 LYS B CA 1
ATOM 1508 C C . LYS B 1 57 ? 2.57 -14.625 -0.279 1 98.5 57 LYS B C 1
ATOM 1510 O O . LYS B 1 57 ? 3.568 -15.305 -0.533 1 98.5 57 LYS B O 1
ATOM 1515 N N . ARG B 1 58 ? 2.623 -13.484 0.257 1 98.62 58 ARG B N 1
ATOM 1516 C CA . ARG B 1 58 ? 3.898 -12.883 0.64 1 98.62 58 ARG B CA 1
ATOM 1517 C C . ARG B 1 58 ? 4.621 -13.742 1.669 1 98.62 58 ARG B C 1
ATOM 1519 O O . ARG B 1 58 ? 5.816 -14.008 1.536 1 98.62 58 ARG B O 1
ATOM 1526 N N . ASN B 1 59 ? 3.855 -14.188 2.693 1 98.31 59 ASN B N 1
ATOM 1527 C CA . ASN B 1 59 ? 4.438 -15.031 3.732 1 98.31 59 ASN B CA 1
ATOM 1528 C C . ASN B 1 59 ? 5.035 -16.312 3.146 1 98.31 59 ASN B C 1
ATOM 1530 O O . ASN B 1 59 ? 6.121 -16.734 3.549 1 98.31 59 ASN B O 1
ATOM 1534 N N . THR B 1 60 ? 4.336 -16.922 2.244 1 98.06 60 THR B N 1
ATOM 1535 C CA . THR B 1 60 ? 4.801 -18.141 1.603 1 98.06 60 THR B CA 1
ATOM 1536 C C . THR B 1 60 ? 6.117 -17.906 0.867 1 98.06 60 THR B C 1
ATOM 1538 O O . THR B 1 60 ? 7.062 -18.672 1.009 1 98.06 60 THR B O 1
ATOM 1541 N N . VAL B 1 61 ? 6.223 -16.781 0.181 1 98.06 61 VAL B N 1
ATOM 1542 C CA . VAL B 1 61 ? 7.414 -16.453 -0.595 1 98.06 61 VAL B CA 1
ATOM 1543 C C . VAL B 1 61 ? 8.602 -16.234 0.343 1 98.06 61 VAL B C 1
ATOM 1545 O O . VAL B 1 61 ? 9.688 -16.766 0.103 1 98.06 61 VAL B O 1
ATOM 1548 N N . ILE B 1 62 ? 8.336 -15.516 1.378 1 97 62 ILE B N 1
ATOM 1549 C CA . ILE B 1 62 ? 9.414 -15.18 2.301 1 97 62 ILE B CA 1
ATOM 1550 C C . ILE B 1 62 ? 9.914 -16.438 3.002 1 97 62 ILE B C 1
ATOM 1552 O O . ILE B 1 62 ? 11.117 -16.672 3.096 1 97 62 ILE B O 1
ATOM 1556 N N . ARG B 1 63 ? 9 -17.234 3.439 1 95.94 63 ARG B N 1
ATOM 1557 C CA . ARG B 1 63 ? 9.391 -18.391 4.246 1 95.94 63 ARG B CA 1
ATOM 1558 C C . ARG B 1 63 ? 10.086 -19.438 3.395 1 95.94 63 ARG B C 1
ATOM 1560 O O . ARG B 1 63 ? 11.031 -20.094 3.852 1 95.94 63 ARG B O 1
ATOM 1567 N N . PHE B 1 64 ? 9.688 -19.625 2.146 1 94.81 64 PHE B N 1
ATOM 1568 C CA . PHE B 1 64 ? 10.148 -20.766 1.378 1 94.81 64 PHE B CA 1
ATOM 1569 C C . PHE B 1 64 ? 11.055 -20.328 0.236 1 94.81 64 PHE B C 1
ATOM 1571 O O . PHE B 1 64 ? 11.492 -21.156 -0.568 1 94.81 64 PHE B O 1
ATOM 1578 N N . ASN B 1 65 ? 11.273 -19.031 0.134 1 94.81 65 ASN B N 1
ATOM 1579 C CA . ASN B 1 65 ? 12.219 -18.469 -0.82 1 94.81 65 ASN B CA 1
ATOM 1580 C C . ASN B 1 65 ? 11.906 -18.906 -2.248 1 94.81 65 ASN B C 1
ATOM 1582 O O . ASN B 1 65 ? 12.805 -19.297 -2.996 1 94.81 65 ASN B O 1
ATOM 1586 N N . ALA B 1 66 ? 10.641 -18.891 -2.578 1 95.06 66 ALA B N 1
ATOM 1587 C CA . ALA B 1 66 ? 10.102 -19.25 -3.887 1 95.06 66 ALA B CA 1
ATOM 1588 C C . ALA B 1 66 ? 8.758 -18.578 -4.137 1 95.06 66 ALA B C 1
ATOM 1590 O O . ALA B 1 66 ? 8.094 -18.141 -3.193 1 95.06 66 ALA B O 1
ATOM 1591 N N . SER B 1 67 ? 8.43 -18.5 -5.461 1 97.56 67 SER B N 1
ATOM 1592 C CA . SER B 1 67 ? 7.074 -18.031 -5.723 1 97.56 67 SER B CA 1
ATOM 1593 C C . SER B 1 67 ? 6.031 -18.938 -5.078 1 97.56 67 SER B C 1
ATOM 1595 O O . SER B 1 67 ? 6.25 -20.141 -4.941 1 97.56 67 SER B O 1
ATOM 1597 N N . SER B 1 68 ? 4.941 -18.359 -4.711 1 97.56 68 SER B N 1
ATOM 1598 C CA . SER B 1 68 ? 3.904 -19.156 -4.055 1 97.56 68 SER B CA 1
ATOM 1599 C C . SER B 1 68 ? 3.35 -20.219 -4.984 1 97.56 68 SER B C 1
ATOM 1601 O O . SER B 1 68 ? 2.996 -21.312 -4.539 1 97.56 68 SER B O 1
ATOM 1603 N N . TYR B 1 69 ? 3.311 -19.938 -6.289 1 96.44 69 TYR B N 1
ATOM 1604 C CA . TYR B 1 69 ? 2.85 -20.906 -7.273 1 96.44 69 TYR B CA 1
ATOM 1605 C C . TYR B 1 69 ? 3.779 -22.109 -7.328 1 96.44 69 TYR B C 1
ATOM 1607 O O . TYR B 1 69 ? 3.32 -23.266 -7.312 1 96.44 69 TYR B O 1
ATOM 1615 N N . ARG B 1 70 ? 5.055 -21.859 -7.457 1 95.5 70 ARG B N 1
ATOM 1616 C CA . ARG B 1 70 ? 6.039 -22.938 -7.496 1 95.5 70 ARG B CA 1
ATOM 1617 C C . ARG B 1 70 ? 5.945 -23.812 -6.25 1 95.5 70 ARG B C 1
ATOM 1619 O O . ARG B 1 70 ? 5.996 -25.047 -6.344 1 95.5 70 ARG B O 1
ATOM 1626 N N . PHE B 1 71 ? 5.887 -23.125 -5.133 1 95.75 71 PHE B N 1
ATOM 1627 C CA . PHE B 1 71 ? 5.707 -23.844 -3.879 1 95.75 71 PHE B CA 1
ATOM 1628 C C . PHE B 1 71 ? 4.488 -24.75 -3.943 1 95.75 71 PHE B C 1
ATOM 1630 O O . PHE B 1 71 ? 4.562 -25.938 -3.596 1 95.75 71 PHE B O 1
ATOM 1637 N N . GLY B 1 72 ? 3.328 -24.25 -4.387 1 94.81 72 GLY B N 1
ATOM 1638 C CA . GLY B 1 72 ? 2.105 -25.016 -4.508 1 94.81 72 GLY B CA 1
ATOM 1639 C C . GLY B 1 72 ? 2.238 -26.203 -5.453 1 94.81 72 GLY B C 1
ATOM 1640 O O . GLY B 1 72 ? 1.764 -27.297 -5.156 1 94.81 72 GLY B O 1
ATOM 1641 N N . GLN B 1 73 ? 2.875 -25.953 -6.555 1 94.94 73 GLN B N 1
ATOM 1642 C CA . GLN B 1 73 ? 3.055 -27.016 -7.543 1 94.94 73 GLN B CA 1
ATOM 1643 C C . GLN B 1 73 ? 3.92 -28.141 -6.992 1 94.94 73 GLN B C 1
ATOM 1645 O O . GLN B 1 73 ? 3.66 -29.328 -7.258 1 94.94 73 GLN B O 1
ATOM 1650 N N . ARG B 1 74 ? 4.93 -27.766 -6.305 1 93.38 74 ARG B N 1
ATOM 1651 C CA . ARG B 1 74 ? 5.789 -28.766 -5.68 1 93.38 74 ARG B CA 1
ATOM 1652 C C . ARG B 1 74 ? 5 -29.625 -4.695 1 93.38 74 ARG B C 1
ATOM 1654 O O . ARG B 1 74 ? 5.148 -30.844 -4.672 1 93.38 74 ARG B O 1
ATOM 1661 N N . PHE B 1 75 ? 4.195 -28.984 -3.924 1 91.25 75 PHE B N 1
ATOM 1662 C CA . PHE B 1 75 ? 3.371 -29.688 -2.951 1 91.25 75 PHE B CA 1
ATOM 1663 C C . PHE B 1 75 ? 2.395 -30.641 -3.648 1 91.25 75 PHE B C 1
ATOM 1665 O O . PHE B 1 75 ? 2.217 -31.781 -3.227 1 91.25 75 PHE B O 1
ATOM 1672 N N . LYS B 1 76 ? 1.775 -30.125 -4.652 1 91.5 76 LYS B N 1
ATOM 1673 C CA . LYS B 1 76 ? 0.82 -30.922 -5.41 1 91.5 76 LYS B CA 1
ATOM 1674 C C . LYS B 1 76 ? 1.481 -32.156 -5.98 1 91.5 76 LYS B C 1
ATOM 1676 O O . LYS B 1 76 ? 0.924 -33.281 -5.895 1 91.5 76 LYS B O 1
ATOM 1681 N N . LYS B 1 77 ? 2.584 -32 -6.477 1 94.44 77 LYS B N 1
ATOM 1682 C CA . LYS B 1 77 ? 3.322 -33.125 -7.07 1 94.44 77 LYS B CA 1
ATOM 1683 C C . LYS B 1 77 ? 3.635 -34.188 -6.027 1 94.44 77 LYS B C 1
ATOM 1685 O O . LYS B 1 77 ? 3.66 -35.375 -6.344 1 94.44 77 LYS B O 1
ATOM 1690 N N . LEU B 1 78 ? 3.824 -33.781 -4.852 1 92.88 78 LEU B N 1
ATOM 1691 C CA . LEU B 1 78 ? 4.188 -34.719 -3.777 1 92.88 78 LEU B CA 1
ATOM 1692 C C . LEU B 1 78 ? 2.947 -35.219 -3.061 1 92.88 78 LEU B C 1
ATOM 1694 O O . LEU B 1 78 ? 3.053 -36 -2.096 1 92.88 78 LEU B O 1
ATOM 1698 N N . GLY B 1 79 ? 1.747 -34.719 -3.451 1 92.19 79 GLY B N 1
ATOM 1699 C CA . GLY B 1 79 ? 0.503 -35.094 -2.811 1 92.19 79 GLY B CA 1
ATOM 1700 C C . GLY B 1 79 ? 0.368 -34.562 -1.396 1 92.19 79 GLY B C 1
ATOM 1701 O O . GLY B 1 79 ? -0.217 -35.219 -0.533 1 92.19 79 GLY B O 1
ATOM 1702 N N . ARG B 1 80 ? 1.022 -33.438 -1.188 1 90.75 80 ARG B N 1
ATOM 1703 C CA . ARG B 1 80 ? 1.029 -32.875 0.157 1 90.75 80 ARG B CA 1
ATOM 1704 C C . ARG B 1 80 ? 0.137 -31.641 0.236 1 90.75 80 ARG B C 1
ATOM 1706 O O . ARG B 1 80 ? -0.122 -30.984 -0.779 1 90.75 80 ARG B O 1
ATOM 1713 N N . THR B 1 81 ? -0.286 -31.406 1.464 1 88.5 81 THR B N 1
ATOM 1714 C CA . THR B 1 81 ? -1.048 -30.203 1.786 1 88.5 81 THR B CA 1
ATOM 1715 C C . THR B 1 81 ? -0.306 -29.344 2.811 1 88.5 81 THR B C 1
ATOM 1717 O O . THR B 1 81 ? 0.731 -29.766 3.336 1 88.5 81 THR B O 1
ATOM 1720 N N . LEU B 1 82 ? -0.772 -28.141 3.02 1 89.88 82 LEU B N 1
ATOM 1721 C CA . LEU B 1 82 ? -0.187 -27.281 4.035 1 89.88 82 LEU B CA 1
ATOM 1722 C C . LEU B 1 82 ? -0.18 -27.969 5.398 1 89.88 82 LEU B C 1
ATOM 1724 O O . LEU B 1 82 ? 0.77 -27.812 6.172 1 89.88 82 LEU B O 1
ATOM 1728 N N . LYS B 1 83 ? -1.24 -28.703 5.664 1 87.44 83 LYS B N 1
ATOM 1729 C CA . LYS B 1 83 ? -1.362 -29.406 6.938 1 87.44 83 LYS B CA 1
ATOM 1730 C C . LYS B 1 83 ? -0.238 -30.422 7.117 1 87.44 83 LYS B C 1
ATOM 1732 O O . LYS B 1 83 ? 0.288 -30.594 8.219 1 87.44 83 LYS B O 1
ATOM 1737 N N . ASP B 1 84 ? 0.116 -31.016 6.117 1 87.38 84 ASP B N 1
ATOM 1738 C CA . ASP B 1 84 ? 1.18 -32.031 6.16 1 87.38 84 ASP B CA 1
ATOM 1739 C C . ASP B 1 84 ? 2.502 -31.391 6.602 1 87.38 84 ASP B C 1
ATOM 1741 O O . ASP B 1 84 ? 3.34 -32.062 7.207 1 87.38 84 ASP B O 1
ATOM 1745 N N . LYS B 1 85 ? 2.666 -30.156 6.398 1 89.19 85 LYS B N 1
ATOM 1746 C CA . LYS B 1 85 ? 3.885 -29.438 6.762 1 89.19 85 LYS B CA 1
ATOM 1747 C C . LYS B 1 85 ? 3.682 -28.609 8.031 1 89.19 85 LYS B C 1
ATOM 1749 O O . LYS B 1 85 ? 4.523 -27.781 8.383 1 89.19 85 LYS B O 1
ATOM 1754 N N . ALA B 1 86 ? 2.549 -28.812 8.617 1 92.75 86 ALA B N 1
ATOM 1755 C CA . ALA B 1 86 ? 2.197 -28.094 9.852 1 92.75 86 ALA B CA 1
ATOM 1756 C C . ALA B 1 86 ? 2.174 -26.594 9.625 1 92.75 86 ALA B C 1
ATOM 1758 O O . ALA B 1 86 ? 2.611 -25.828 10.484 1 92.75 86 ALA B O 1
ATOM 1759 N N . LEU B 1 87 ? 1.765 -26.28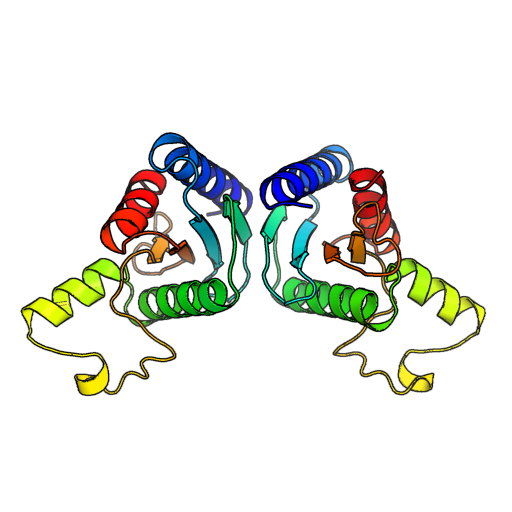1 8.438 1 93.62 87 LEU B N 1
ATOM 1760 C CA . LEU B 1 87 ? 1.638 -24.859 8.117 1 93.62 87 LEU B CA 1
ATOM 1761 C C . LEU B 1 87 ? 0.204 -24.375 8.328 1 93.62 87 LEU B C 1
ATOM 1763 O O . LEU B 1 87 ? -0.742 -25.016 7.863 1 93.62 87 LEU B O 1
ATOM 1767 N N . ASP B 1 88 ? 0.092 -23.281 8.992 1 95.81 88 ASP B N 1
ATOM 1768 C CA . ASP B 1 88 ? -1.204 -22.656 9.234 1 95.81 88 ASP B CA 1
ATOM 1769 C C . ASP B 1 88 ? -1.789 -22.062 7.953 1 95.81 88 ASP B C 1
ATOM 1771 O O . ASP B 1 88 ? -1.203 -21.172 7.352 1 95.81 88 ASP B O 1
ATOM 1775 N N . PRO B 1 89 ? -2.928 -22.594 7.516 1 94.25 89 PRO B N 1
ATOM 1776 C CA . PRO B 1 89 ? -3.512 -22.141 6.25 1 94.25 89 PRO B CA 1
ATOM 1777 C C . PRO B 1 89 ? -4.016 -20.688 6.32 1 94.25 89 PRO B C 1
ATOM 1779 O O . PRO B 1 89 ? -4.414 -20.125 5.297 1 94.25 89 PRO B O 1
ATOM 1782 N N . THR B 1 90 ? -4.016 -20.047 7.484 1 95.19 90 THR B N 1
ATOM 1783 C CA . THR B 1 90 ? -4.367 -18.641 7.617 1 95.19 90 THR B CA 1
ATOM 1784 C C . THR B 1 90 ? -3.129 -17.75 7.496 1 95.19 90 THR B C 1
ATOM 1786 O O . THR B 1 90 ? -3.236 -16.531 7.445 1 95.19 90 THR B O 1
ATOM 1789 N N . VAL B 1 91 ? -2.006 -18.375 7.355 1 97.56 91 VAL B N 1
ATOM 1790 C CA . VAL B 1 91 ? -0.744 -17.641 7.309 1 97.56 91 VAL B CA 1
ATOM 1791 C C . VAL B 1 91 ? -0.063 -17.875 5.961 1 97.56 91 VAL B C 1
ATOM 1793 O O . VAL B 1 91 ? 0.577 -16.969 5.418 1 97.56 91 VAL B O 1
ATOM 1796 N N . TYR B 1 92 ? -0.242 -19.078 5.441 1 97.75 92 TYR B N 1
ATOM 1797 C CA . TYR B 1 92 ? 0.439 -19.469 4.211 1 97.75 92 TYR B CA 1
ATOM 1798 C C . TYR B 1 92 ? -0.556 -19.969 3.174 1 97.75 92 TYR B C 1
ATOM 1800 O O . TYR B 1 92 ? -1.666 -20.391 3.52 1 97.75 92 TYR B O 1
ATOM 1808 N N . THR B 1 93 ? -0.177 -19.984 1.927 1 97.5 93 THR B N 1
ATOM 1809 C CA . THR B 1 93 ? -1.03 -20.484 0.854 1 97.5 93 THR B CA 1
ATOM 1810 C C . THR B 1 93 ? -0.202 -21.203 -0.208 1 97.5 93 THR B C 1
ATOM 1812 O O . THR B 1 93 ? 1.013 -21 -0.292 1 97.5 93 THR B O 1
ATOM 1815 N N . VAL B 1 94 ? -0.872 -21.984 -1.006 1 95.88 94 VAL B N 1
ATOM 1816 C CA . VAL B 1 94 ? -0.237 -22.672 -2.129 1 95.88 94 VAL B CA 1
ATOM 1817 C C . VAL B 1 94 ? -0.669 -22.031 -3.441 1 95.88 94 VAL B C 1
ATOM 1819 O O . VAL B 1 94 ? -0.245 -22.453 -4.52 1 95.88 94 VAL B O 1
ATOM 1822 N N . TYR B 1 95 ? -1.488 -21 -3.406 1 96.38 95 TYR B N 1
ATOM 1823 C CA . TYR B 1 95 ? -1.991 -20.344 -4.613 1 96.38 95 TYR B CA 1
ATOM 1824 C C . TYR B 1 95 ? -0.993 -19.328 -5.137 1 96.38 95 TYR B C 1
ATOM 1826 O O . TYR B 1 95 ? -0.312 -18.656 -4.352 1 96.38 95 TYR B O 1
ATOM 1834 N N . GLY B 1 96 ? -0.95 -19.188 -6.41 1 97.12 96 GLY B N 1
ATOM 1835 C CA . GLY B 1 96 ? 0.029 -18.328 -7.074 1 97.12 96 GLY B CA 1
ATOM 1836 C C . GLY B 1 96 ? -0.28 -16.859 -6.945 1 97.12 96 GLY B C 1
ATOM 1837 O O . GLY B 1 96 ? -1.423 -16.469 -6.688 1 97.12 96 GLY B O 1
ATOM 1838 N N . GLY B 1 97 ? 0.866 -16.109 -7.223 1 98.38 97 GLY B N 1
ATOM 1839 C CA . GLY B 1 97 ? 0.719 -14.656 -7.25 1 98.38 97 GLY B CA 1
ATOM 1840 C C . GLY B 1 97 ? 1.816 -13.93 -6.492 1 98.38 97 GLY B C 1
ATOM 1841 O O . GLY B 1 97 ? 2.023 -12.734 -6.688 1 98.38 97 GLY B O 1
ATOM 1842 N N . GLY B 1 98 ? 2.463 -14.602 -5.578 1 98.5 98 GLY B N 1
ATOM 1843 C CA . GLY B 1 98 ? 3.633 -14.047 -4.914 1 98.5 98 GLY B CA 1
ATOM 1844 C C . GLY B 1 98 ? 4.938 -14.43 -5.586 1 98.5 98 GLY B C 1
ATOM 1845 O O . GLY B 1 98 ? 5.141 -15.594 -5.945 1 98.5 98 GLY B O 1
ATOM 1846 N N . PHE B 1 99 ? 5.844 -13.461 -5.785 1 97.94 99 PHE B N 1
ATOM 1847 C CA . PHE B 1 99 ? 7.117 -13.664 -6.465 1 97.94 99 PHE B CA 1
ATOM 1848 C C . PHE B 1 99 ? 8.25 -12.984 -5.715 1 97.94 99 PHE B C 1
ATOM 1850 O O . PHE B 1 99 ? 8.141 -11.812 -5.344 1 97.94 99 PHE B O 1
ATOM 1857 N N . PRO B 1 100 ? 9.328 -13.688 -5.543 1 96.69 100 PRO B N 1
ATOM 1858 C CA . PRO B 1 100 ? 10.469 -13.047 -4.891 1 96.69 100 PRO B CA 1
ATOM 1859 C C . PRO B 1 100 ? 11.195 -12.07 -5.805 1 96.69 100 PRO B C 1
ATOM 1861 O O . PRO B 1 100 ? 11.305 -12.305 -7.012 1 96.69 100 PRO B O 1
ATOM 1864 N N . ILE B 1 101 ? 11.625 -11.016 -5.289 1 95.88 101 ILE B N 1
ATOM 1865 C CA . ILE B 1 101 ? 12.5 -10.07 -5.961 1 95.88 101 ILE B CA 1
ATOM 1866 C C . ILE B 1 101 ? 13.906 -10.172 -5.379 1 95.88 101 ILE B C 1
ATOM 1868 O O . ILE B 1 101 ? 14.109 -9.984 -4.176 1 95.88 101 ILE B O 1
ATOM 1872 N N . ARG B 1 102 ? 14.812 -10.438 -6.25 1 93.06 102 ARG B N 1
ATOM 1873 C CA . ARG B 1 102 ? 16.219 -10.57 -5.867 1 93.06 102 ARG B CA 1
ATOM 1874 C C . ARG B 1 102 ? 17.078 -9.531 -6.582 1 93.06 102 ARG B C 1
ATOM 1876 O O . ARG B 1 102 ? 16.781 -9.156 -7.719 1 93.06 102 ARG B O 1
ATOM 1883 N N . VAL B 1 103 ? 18.047 -9.07 -5.883 1 88.69 103 VAL B N 1
ATOM 1884 C CA . VAL B 1 103 ? 18.984 -8.109 -6.465 1 88.69 103 VAL B CA 1
ATOM 1885 C C . VAL B 1 103 ? 20.203 -8.844 -7.008 1 88.69 103 VAL B C 1
ATOM 1887 O O . VAL B 1 103 ? 20.625 -9.859 -6.449 1 88.69 103 VAL B O 1
ATOM 1890 N N . GLU B 1 104 ? 20.625 -8.258 -8.047 1 86.56 104 GLU B N 1
ATOM 1891 C CA . GLU B 1 104 ? 21.844 -8.844 -8.609 1 86.56 104 GLU B CA 1
ATOM 1892 C C . GLU B 1 104 ? 22.984 -8.836 -7.598 1 86.56 104 GLU B C 1
ATOM 1894 O O . GLU B 1 104 ? 23.203 -7.836 -6.902 1 86.56 104 GLU B O 1
ATOM 1899 N N . GLY B 1 105 ? 23.688 -9.906 -7.406 1 87.5 105 GLY B N 1
ATOM 1900 C CA . GLY B 1 105 ? 24.781 -10.023 -6.457 1 87.5 105 GLY B CA 1
ATOM 1901 C C . GLY B 1 105 ? 24.359 -10.648 -5.137 1 87.5 105 GLY B C 1
ATOM 1902 O O . GLY B 1 105 ? 25.203 -10.977 -4.301 1 87.5 105 GLY B O 1
ATOM 1903 N N . SER B 1 106 ? 23.109 -10.625 -4.961 1 83.81 106 SER B N 1
ATOM 1904 C CA . SER B 1 106 ? 22.578 -11.266 -3.766 1 83.81 106 SER B CA 1
ATOM 1905 C C . SER B 1 106 ? 21.391 -12.164 -4.105 1 83.81 106 SER B C 1
ATOM 1907 O O . SER B 1 106 ? 20.328 -12.055 -3.492 1 83.81 106 SER B O 1
ATOM 1909 N N . LYS B 1 107 ? 21.703 -13.047 -4.875 1 84.19 107 LYS B N 1
ATOM 1910 C CA . LYS B 1 107 ? 20.625 -13.852 -5.438 1 84.19 107 LYS B CA 1
ATOM 1911 C C . LYS B 1 107 ? 20.078 -14.836 -4.406 1 84.19 107 LYS B C 1
ATOM 1913 O O . LYS B 1 107 ? 18.969 -15.344 -4.559 1 84.19 107 LYS B O 1
ATOM 1918 N N . ASP B 1 108 ? 20.812 -15.039 -3.398 1 86 108 ASP B N 1
ATOM 1919 C CA . ASP B 1 108 ? 20.422 -16.016 -2.393 1 86 108 ASP B CA 1
ATOM 1920 C C . ASP B 1 108 ? 19.391 -15.414 -1.427 1 86 108 ASP B C 1
ATOM 1922 O O . ASP B 1 108 ? 18.719 -16.141 -0.693 1 86 108 ASP B O 1
ATOM 1926 N N . PHE B 1 109 ? 19.266 -14.086 -1.479 1 89.56 109 PHE B N 1
ATOM 1927 C CA . PHE B 1 109 ? 18.375 -13.43 -0.522 1 89.56 109 PHE B CA 1
ATOM 1928 C C . PHE B 1 109 ? 17.25 -12.703 -1.24 1 89.56 109 PHE B C 1
ATOM 1930 O O . PHE B 1 109 ? 17.453 -12.094 -2.289 1 89.56 109 PHE B O 1
ATOM 1937 N N . ILE B 1 110 ? 16.078 -12.859 -0.693 1 94.44 110 ILE B N 1
ATOM 1938 C CA . ILE B 1 110 ? 14.93 -12.109 -1.175 1 94.44 110 ILE B CA 1
ATOM 1939 C C . ILE B 1 110 ? 14.922 -10.719 -0.559 1 94.44 110 ILE B C 1
ATOM 1941 O O . ILE B 1 110 ? 15.055 -10.57 0.659 1 94.44 110 ILE B O 1
ATOM 1945 N N . THR B 1 111 ? 14.836 -9.734 -1.405 1 95.44 111 THR B N 1
ATOM 1946 C CA . THR B 1 111 ? 14.805 -8.359 -0.925 1 95.44 111 THR B CA 1
ATOM 1947 C C . THR B 1 111 ? 13.367 -7.883 -0.737 1 95.44 111 THR B C 1
ATOM 1949 O O . THR B 1 111 ? 13.055 -7.199 0.239 1 95.44 111 THR B O 1
ATOM 1952 N N . ALA B 1 112 ? 12.539 -8.266 -1.649 1 97.38 112 ALA B N 1
ATOM 1953 C CA . ALA B 1 112 ? 11.133 -7.883 -1.646 1 97.38 112 ALA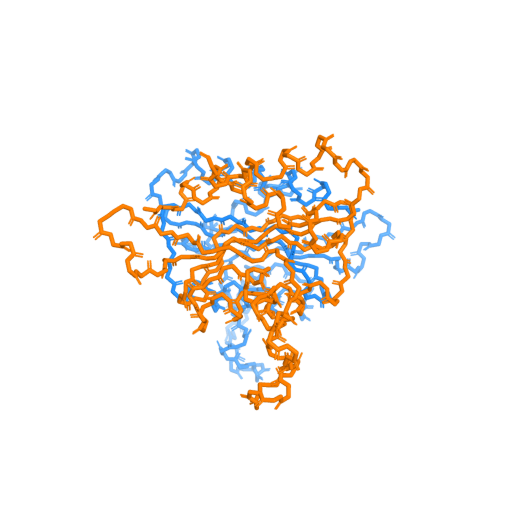 B CA 1
ATOM 1954 C C . ALA B 1 112 ? 10.273 -8.953 -2.316 1 97.38 112 ALA B C 1
ATOM 1956 O O . ALA B 1 112 ? 10.797 -9.922 -2.869 1 97.38 112 ALA B O 1
ATOM 1957 N N . VAL B 1 113 ? 9 -8.812 -2.105 1 98.38 113 VAL B N 1
ATOM 1958 C CA . VAL B 1 113 ? 8.023 -9.68 -2.762 1 98.38 113 VAL B CA 1
ATOM 1959 C C . VAL B 1 113 ? 7.043 -8.828 -3.566 1 98.38 113 VAL B C 1
ATOM 1961 O O . VAL B 1 113 ? 6.508 -7.84 -3.061 1 98.38 113 VAL B O 1
ATOM 1964 N N . ILE B 1 114 ? 6.871 -9.141 -4.82 1 98.75 114 ILE B N 1
ATOM 1965 C CA . ILE B 1 114 ? 5.727 -8.617 -5.555 1 98.75 114 ILE B CA 1
ATOM 1966 C C . ILE B 1 114 ? 4.574 -9.609 -5.492 1 98.75 114 ILE B C 1
ATOM 1968 O O . ILE B 1 114 ? 4.762 -10.805 -5.746 1 98.75 114 ILE B O 1
ATOM 1972 N N . THR B 1 115 ? 3.441 -9.148 -5.125 1 98.88 115 THR B N 1
ATOM 1973 C CA . THR B 1 115 ? 2.256 -9.992 -5 1 98.88 115 THR B CA 1
ATOM 1974 C C . THR B 1 115 ? 1.131 -9.484 -5.895 1 98.88 115 THR B C 1
ATOM 1976 O O . THR B 1 115 ? 0.84 -8.281 -5.914 1 98.88 115 THR B O 1
ATOM 1979 N N . VAL B 1 116 ? 0.615 -10.32 -6.645 1 98.75 116 VAL B N 1
ATOM 1980 C CA . VAL B 1 116 ? -0.592 -10.086 -7.43 1 98.75 116 VAL B CA 1
ATOM 1981 C C . VAL B 1 116 ? -1.722 -10.984 -6.922 1 98.75 116 VAL B C 1
ATOM 1983 O O . VAL B 1 116 ? -1.522 -12.18 -6.699 1 98.75 116 VAL B O 1
ATOM 1986 N N . SER B 1 117 ? -2.846 -10.414 -6.738 1 98.44 117 SER B N 1
ATOM 1987 C CA . SER B 1 117 ? -3.986 -11.156 -6.215 1 98.44 117 SER B CA 1
ATOM 1988 C C . SER B 1 117 ? -5.293 -10.672 -6.832 1 98.44 117 SER B C 1
ATOM 1990 O O . SER B 1 117 ? -5.387 -9.523 -7.277 1 98.44 117 SER B O 1
ATOM 1992 N N . GLY B 1 118 ? -6.336 -11.578 -6.848 1 97.44 118 GLY B N 1
ATOM 1993 C CA . GLY B 1 118 ? -7.668 -11.203 -7.293 1 97.44 118 GLY B CA 1
ATOM 1994 C C . GLY B 1 118 ? -8.141 -12 -8.492 1 97.44 118 GLY B C 1
ATOM 1995 O O . GLY B 1 118 ? -9.336 -12.031 -8.789 1 97.44 118 GLY B O 1
ATOM 1996 N N . LEU B 1 119 ? -7.219 -12.57 -9.305 1 97.69 119 LEU B N 1
ATOM 1997 C CA . LEU B 1 119 ? -7.531 -13.414 -10.445 1 97.69 119 LEU B CA 1
ATOM 1998 C C . LEU B 1 119 ? -7.371 -14.891 -10.094 1 97.69 119 LEU B C 1
ATOM 2000 O O . LEU B 1 119 ? -7.227 -15.234 -8.922 1 97.69 119 LEU B O 1
ATOM 2004 N N . LYS B 1 120 ? -7.434 -15.742 -11.086 1 96.75 120 LYS B N 1
ATOM 2005 C CA . LYS B 1 120 ? -7.02 -17.125 -10.867 1 96.75 120 LYS B CA 1
ATOM 2006 C C . LYS B 1 120 ? -5.531 -17.219 -10.555 1 96.75 120 LYS B C 1
ATOM 2008 O O . LYS B 1 120 ? -4.742 -16.406 -11.047 1 96.75 120 LYS B O 1
ATOM 2013 N N . ASP B 1 121 ? -5.164 -18.172 -9.766 1 95.69 121 ASP B N 1
ATOM 2014 C CA . ASP B 1 121 ? -3.801 -18.219 -9.25 1 95.69 121 ASP B CA 1
ATOM 2015 C C . ASP B 1 121 ? -2.777 -18.234 -10.383 1 95.69 121 ASP B C 1
ATOM 2017 O O . ASP B 1 121 ? -1.76 -17.547 -10.312 1 95.69 121 ASP B O 1
ATOM 2021 N N . HIS B 1 122 ? -3.086 -19 -11.516 1 95.88 122 HIS B N 1
ATOM 2022 C CA . HIS B 1 122 ? -2.129 -19.031 -12.617 1 95.88 122 HIS B CA 1
ATOM 2023 C C . HIS B 1 122 ? -2.084 -17.703 -13.359 1 95.88 122 HIS B C 1
ATOM 2025 O O . HIS B 1 122 ? -1.048 -17.344 -13.914 1 95.88 122 HIS B O 1
ATOM 2031 N N . GLU B 1 123 ? -3.172 -16.938 -13.359 1 98.06 123 GLU B N 1
ATOM 2032 C CA . GLU B 1 123 ? -3.213 -15.609 -13.977 1 98.06 123 GLU B CA 1
ATOM 2033 C C . GLU B 1 123 ? -2.453 -14.586 -13.133 1 98.06 123 GLU B C 1
ATOM 2035 O O . GLU B 1 123 ? -1.718 -13.75 -13.672 1 98.06 123 GLU B O 1
ATOM 2040 N N . ASP B 1 124 ? -2.66 -14.664 -11.828 1 98.31 124 ASP B N 1
ATOM 2041 C CA . ASP B 1 124 ? -1.869 -13.836 -10.922 1 98.31 124 ASP B CA 1
ATOM 2042 C C . ASP B 1 124 ? -0.375 -14.086 -11.117 1 98.31 124 ASP B C 1
ATOM 2044 O O . ASP B 1 124 ? 0.409 -13.133 -11.195 1 98.31 124 ASP B O 1
ATOM 2048 N N . HIS B 1 125 ? -0.052 -15.344 -11.188 1 97.81 125 HIS B N 1
ATOM 2049 C CA . HIS B 1 125 ? 1.341 -15.734 -11.383 1 97.81 125 HIS B CA 1
ATOM 2050 C C . HIS B 1 125 ? 1.886 -15.18 -12.695 1 97.81 125 HIS B C 1
ATOM 2052 O O . HIS B 1 125 ? 3.012 -14.68 -12.742 1 97.81 125 HIS B O 1
ATOM 2058 N N . TYR B 1 126 ? 1.117 -15.258 -13.703 1 97.56 126 TYR B N 1
ATOM 2059 C CA . TYR B 1 126 ? 1.504 -14.789 -15.031 1 97.56 126 TYR B CA 1
ATOM 2060 C C . TYR B 1 126 ? 1.879 -13.312 -15 1 97.56 126 TYR B C 1
ATOM 2062 O O . TYR B 1 126 ? 2.922 -12.914 -15.523 1 97.56 126 TYR B O 1
ATOM 2070 N N . ILE B 1 127 ? 1.091 -12.477 -14.367 1 98.12 127 ILE B N 1
ATOM 2071 C CA . ILE B 1 127 ? 1.333 -11.039 -14.297 1 98.12 127 ILE B CA 1
ATOM 2072 C C . ILE B 1 127 ? 2.646 -10.773 -13.562 1 98.12 127 ILE B C 1
ATOM 2074 O O . ILE B 1 127 ? 3.48 -9.992 -14.031 1 98.12 127 ILE B O 1
ATOM 2078 N N . GLY B 1 128 ? 2.824 -11.414 -12.375 1 97.44 128 GLY B N 1
ATOM 2079 C CA . GLY B 1 128 ? 4.059 -11.258 -11.625 1 97.44 128 GLY B CA 1
ATOM 2080 C C . GLY B 1 128 ? 5.293 -11.664 -12.406 1 97.44 128 GLY B C 1
ATOM 2081 O O . GLY B 1 128 ? 6.289 -10.938 -12.422 1 97.44 128 GLY B O 1
ATOM 2082 N N . GLN B 1 129 ? 5.172 -12.805 -13.078 1 95.69 129 GLN B N 1
ATOM 2083 C CA . GLN B 1 129 ? 6.281 -13.328 -13.867 1 95.69 129 GLN B CA 1
ATOM 2084 C C . GLN B 1 129 ? 6.641 -12.375 -15.008 1 95.69 129 GLN B C 1
ATOM 2086 O O . GLN B 1 129 ? 7.812 -12.062 -15.211 1 95.69 129 GLN B O 1
ATOM 2091 N N . LYS B 1 130 ? 5.668 -11.891 -15.734 1 96.94 130 LYS B N 1
ATOM 2092 C CA . LYS B 1 130 ? 5.895 -10.984 -16.859 1 96.94 130 LYS B CA 1
ATOM 2093 C C . LYS B 1 130 ? 6.496 -9.664 -16.391 1 96.94 130 LYS B C 1
ATOM 2095 O O . LYS B 1 130 ? 7.336 -9.086 -17.078 1 96.94 130 LYS B O 1
ATOM 2100 N N . ALA B 1 131 ? 6.055 -9.211 -15.242 1 96.81 131 ALA B N 1
ATOM 2101 C CA . ALA B 1 131 ? 6.523 -7.926 -14.734 1 96.81 131 ALA B CA 1
ATOM 2102 C C . ALA B 1 131 ? 8 -7.988 -14.367 1 96.81 131 ALA B C 1
ATOM 2104 O O . ALA B 1 131 ? 8.75 -7.039 -14.617 1 96.81 131 ALA B O 1
ATOM 2105 N N . VAL B 1 132 ? 8.43 -9.094 -13.789 1 93.88 132 VAL B N 1
ATOM 2106 C CA . VAL B 1 132 ? 9.789 -9.18 -13.273 1 93.88 132 VAL B CA 1
ATOM 2107 C C . VAL B 1 132 ? 10.75 -9.562 -14.398 1 93.88 132 VAL B C 1
ATOM 2109 O O . VAL B 1 132 ? 11.961 -9.367 -14.281 1 93.88 132 VAL B O 1
ATOM 2112 N N . GLU B 1 133 ? 10.188 -10.125 -15.492 1 84.88 133 GLU B N 1
ATOM 2113 C CA . GLU B 1 133 ? 11.023 -10.484 -16.625 1 84.88 133 GLU B CA 1
ATOM 2114 C C . GLU B 1 133 ? 11.508 -9.242 -17.375 1 84.88 133 GLU B C 1
ATOM 2116 O O . GLU B 1 133 ? 12.656 -9.18 -17.812 1 84.88 133 GLU B O 1
#

Sequence (266 aa):
FSCDTAFKLGLKAREIAETEFPSRPVVIDITLTTGATLFRTVLNEIQPDNEEWVKMKRNTVIRFNASSYRFGQRFKKLGRTLKDKALDPTVYTVYGGGFPIRVEGSKDFITAVITVSGLKDHEDHYIGQKAVEFSCDTAFKLGLKAREIAETEFPSRPVVIDITLTTGATLFRTVLNEIQPDNEEWVKMKRNTVIRFNASSYRFGQRFKKLGRTLKDKALDPTVYTVYGGGFPIRVEGSKDFITAVITVSGLKDHEDHYIGQKAVE